Protein AF-0000000075321682 (afdb_homodimer)

Foldseek 3Di:
DVVVVVVVVVVVVLVVQQPDQKWKFKAFPQQQTDDGHNNNCVFLVQDPVRRHRDHPCVSAVPQDPVVVNVQVVVQQVVQDKDKDACVVPQFRGWTADPPPDDPDDGTFGWIKMKHFDADPVRHGGMIMIIIDRCRVVVVVVVVVVVVVVVVVVVVVPDD/DVVVVVVVVVVVVLVVQQPDQKWKFKAFPQQQTDDGHNNNCVFLVQDPVRRHRDHPCVSAVPQDPVVVNVQVVCQQVVQDKDKDACVVPQFRGWTADPPPDDPDDGTFGWIKMKHFDADPVRHGGMIMIIIDRCRVVVVVVVVVVVVVVVVVVVVVPDD

pLDDT: mean 88.12, std 14.69, range [38.41, 98.44]

Neares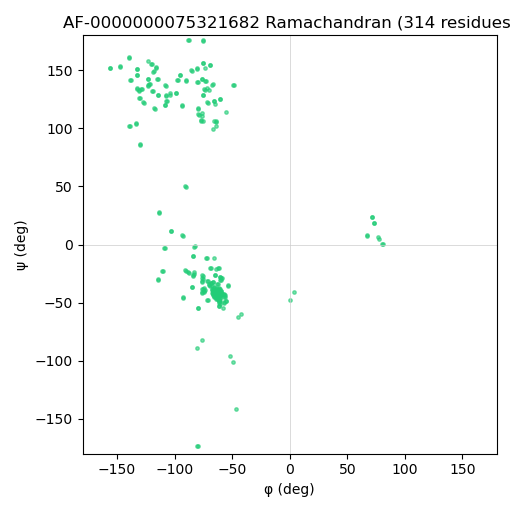t PDB structures (foldseek):
  9bkv-assembly1_B  TM=6.202E-01  e=3.456E-08  Escherichia coli
  2gj3-assembly1_A  TM=7.837E-01  e=1.137E-06  Azotobacter vinelandii
  6hmj-assembly2_D  TM=7.107E-01  e=4.748E-07  Nakamurella multipartita DSM 44233
  3fg8-assembly3_C  TM=7.698E-01  e=2.915E-05  Rhodococcus jostii RHA1
  3mfx-assembly2_C-2  TM=6.645E-01  e=2.932E-04  Shewanella oneidensis

Solvent-accessible surface area (backbone atoms only — not comparable to full-atom values): 17140 Å² total; per-residue (Å²): 110,74,65,55,52,47,50,55,50,35,50,44,49,51,52,50,57,40,70,40,91,39,28,43,35,30,24,40,86,80,42,23,26,75,41,62,23,49,41,38,23,72,49,67,68,49,49,50,82,74,43,52,66,30,40,54,58,72,77,35,69,83,42,58,60,68,63,50,50,51,55,50,47,48,16,61,75,70,66,39,69,44,75,49,43,37,90,82,42,46,43,80,66,91,26,68,43,76,74,75,76,73,88,65,79,64,54,44,27,21,33,36,41,34,36,60,30,56,46,100,85,69,43,73,56,31,38,37,41,36,40,38,78,36,38,66,41,53,50,36,46,52,51,32,52,51,49,49,52,51,45,51,51,56,62,68,62,52,132,112,74,66,56,54,47,49,54,50,35,49,44,49,50,52,49,56,40,69,42,91,40,28,43,35,30,23,38,88,81,40,23,27,73,41,63,23,48,41,39,23,70,50,66,68,49,48,51,80,73,43,53,66,31,41,54,58,73,78,35,69,83,42,57,59,69,62,50,50,50,54,51,49,49,16,61,75,70,65,40,68,44,77,47,44,38,89,82,41,47,42,81,66,90,24,72,46,75,73,75,76,73,86,67,80,62,56,42,28,20,34,37,40,33,35,59,29,55,46,99,83,69,45,73,54,31,37,36,42,36,40,37,79,36,38,67,42,51,51,36,45,51,51,33,51,52,50,49,51,51,44,51,50,56,63,66,63,54,131

InterPro domains:
  IPR035965 PAS domain superfamily [SSF55785] (12-102)

Radius of gyration: 21.9 Å; Cα contacts (8 Å, |Δi|>4): 504; chains: 2; bounding box: 54×75×45 Å

Organism: Pseudomonas syringae (NCBI:txid317)

Structure (mmCIF, N/CA/C/O backbone):
data_AF-0000000075321682-model_v1
#
loop_
_entity.id
_entity.type
_entity.pdbx_description
1 polymer 'Diguanylate cyclase'
#
loop_
_atom_site.group_PDB
_atom_site.id
_atom_site.type_symbol
_atom_site.label_atom_id
_atom_site.label_alt_id
_atom_site.label_comp_id
_atom_site.label_asym_id
_atom_site.label_entity_id
_atom_site.label_seq_id
_atom_site.pdbx_PDB_ins_code
_atom_site.Cartn_x
_atom_site.Cartn_y
_atom_site.Cartn_z
_atom_site.occupancy
_atom_site.B_iso_or_equiv
_atom_site.auth_seq_id
_atom_site.auth_comp_id
_atom_site.auth_asym_id
_atom_site.auth_atom_id
_atom_site.pdbx_PDB_model_num
ATOM 1 N N . MET A 1 1 ? 10.094 -26.125 -15.625 1 39.22 1 MET A N 1
ATOM 2 C CA . MET A 1 1 ? 10.875 -24.953 -15.25 1 39.22 1 MET A CA 1
ATOM 3 C C . MET A 1 1 ? 9.969 -23.734 -15.109 1 39.22 1 MET A C 1
ATOM 5 O O . MET A 1 1 ? 10.148 -22.922 -14.188 1 39.22 1 MET A O 1
ATOM 9 N N . SER A 1 2 ? 8.898 -23.609 -16.078 1 46.72 2 SER A N 1
ATOM 10 C CA . SER A 1 2 ? 7.941 -22.516 -16.156 1 46.72 2 SER A CA 1
ATOM 11 C C . SER A 1 2 ? 6.996 -22.531 -14.953 1 46.72 2 SER A C 1
ATOM 13 O O . SER A 1 2 ? 6.676 -21.469 -14.398 1 46.72 2 SER A O 1
ATOM 15 N N . ASN A 1 3 ? 6.73 -23.828 -14.5 1 51.53 3 ASN A N 1
ATOM 16 C CA . ASN A 1 3 ? 5.773 -24.016 -13.422 1 51.53 3 ASN A CA 1
ATOM 17 C C . ASN A 1 3 ? 6.371 -23.641 -12.07 1 51.53 3 ASN A C 1
ATOM 19 O O . ASN A 1 3 ? 5.676 -23.094 -11.211 1 51.53 3 ASN A O 1
ATOM 23 N N . GLN A 1 4 ? 7.742 -24.031 -11.953 1 52.72 4 GLN A N 1
ATOM 24 C CA . GLN A 1 4 ? 8.43 -23.734 -10.703 1 52.72 4 GLN A CA 1
ATOM 25 C C . GLN A 1 4 ? 8.586 -22.234 -10.5 1 52.72 4 GLN A C 1
ATOM 27 O O . GLN A 1 4 ? 8.422 -21.734 -9.383 1 52.72 4 GLN A O 1
ATOM 32 N N . ILE A 1 5 ? 8.945 -21.578 -11.617 1 55.94 5 ILE A N 1
ATOM 33 C CA . ILE A 1 5 ? 9.109 -20.125 -11.578 1 55.94 5 ILE A CA 1
ATOM 34 C C . ILE A 1 5 ? 7.797 -19.469 -11.172 1 55.94 5 ILE A C 1
ATOM 36 O O . ILE A 1 5 ? 7.785 -18.547 -10.336 1 55.94 5 ILE A O 1
ATOM 40 N N . ASP A 1 6 ? 6.828 -20.203 -11.539 1 71.56 6 ASP A N 1
ATOM 41 C CA . ASP A 1 6 ? 5.5 -19.656 -11.258 1 71.56 6 ASP A CA 1
ATOM 42 C C . ASP A 1 6 ? 5.152 -19.797 -9.781 1 71.56 6 ASP A C 1
ATOM 44 O O . ASP A 1 6 ? 4.637 -18.859 -9.172 1 71.56 6 ASP A O 1
ATOM 48 N N . ILE A 1 7 ? 5.727 -20.906 -9.25 1 75.44 7 ILE A N 1
ATOM 49 C CA . ILE A 1 7 ? 5.383 -21.172 -7.855 1 75.44 7 ILE A CA 1
ATOM 50 C C . ILE A 1 7 ? 6.172 -20.219 -6.953 1 75.44 7 ILE A C 1
ATOM 52 O O . ILE A 1 7 ? 5.637 -19.703 -5.965 1 75.44 7 ILE A O 1
ATOM 56 N N . LYS A 1 8 ? 7.477 -20.047 -7.336 1 76.44 8 LYS A N 1
ATOM 57 C CA . LYS A 1 8 ? 8.32 -19.141 -6.566 1 76.44 8 LYS A CA 1
ATOM 58 C C . LYS A 1 8 ? 7.777 -17.703 -6.609 1 76.44 8 LYS A C 1
ATOM 60 O O . LYS A 1 8 ? 7.73 -17.031 -5.582 1 76.44 8 LYS A O 1
ATOM 65 N N . GLU A 1 9 ? 7.391 -17.328 -7.719 1 79.69 9 GLU A N 1
ATOM 66 C CA . GLU A 1 9 ? 6.836 -15.984 -7.887 1 79.69 9 GLU A CA 1
ATOM 67 C C . GLU A 1 9 ? 5.555 -15.812 -7.078 1 79.69 9 GLU A C 1
ATOM 69 O O . GLU A 1 9 ? 5.344 -14.766 -6.457 1 79.69 9 GLU A O 1
ATOM 74 N N . LEU A 1 10 ? 4.785 -16.875 -7.148 1 83.75 10 LEU A N 1
ATOM 75 C CA . LEU A 1 10 ? 3.547 -16.828 -6.375 1 83.75 10 LEU A CA 1
ATOM 76 C C . LEU A 1 10 ? 3.84 -16.672 -4.887 1 83.75 10 LEU A C 1
ATOM 78 O O . LEU A 1 10 ? 3.176 -15.891 -4.199 1 83.75 10 LEU A O 1
ATOM 82 N N . HIS A 1 11 ? 4.832 -17.391 -4.449 1 83.38 11 HIS A N 1
ATOM 83 C CA . HIS A 1 11 ? 5.199 -17.344 -3.039 1 83.38 11 HIS A CA 1
ATOM 84 C C . HIS A 1 11 ? 5.648 -15.945 -2.623 1 83.38 11 HIS A C 1
ATOM 86 O O . HIS A 1 11 ? 5.227 -15.445 -1.58 1 83.38 11 HIS A O 1
ATOM 92 N N . TRP A 1 12 ? 6.465 -15.266 -3.391 1 85.25 12 TRP A N 1
ATOM 93 C CA . TRP A 1 12 ? 6.945 -13.93 -3.062 1 85.25 12 TRP A CA 1
ATOM 94 C C . TRP A 1 12 ? 5.801 -12.922 -3.07 1 85.25 12 TRP A C 1
ATOM 96 O O . TRP A 1 12 ? 5.754 -12.016 -2.232 1 85.25 12 TRP A O 1
ATOM 106 N N . LEU A 1 13 ? 4.957 -13.125 -4.078 1 87 13 LEU A N 1
ATOM 107 C CA . LEU A 1 13 ? 3.854 -12.172 -4.188 1 87 13 LEU A CA 1
ATOM 108 C C . LEU A 1 13 ? 2.91 -12.297 -2.998 1 87 13 LEU A C 1
ATOM 110 O O . LEU A 1 13 ? 2.377 -11.289 -2.521 1 87 13 LEU A O 1
ATOM 114 N N . LEU A 1 14 ? 2.746 -13.5 -2.57 1 87.94 14 LEU A N 1
ATOM 115 C CA . LEU A 1 14 ? 1.932 -13.711 -1.378 1 87.94 14 LEU A CA 1
ATOM 116 C C . LEU A 1 14 ? 2.564 -13.039 -0.164 1 87.94 14 LEU A C 1
ATOM 118 O O . LEU A 1 14 ? 1.874 -12.383 0.618 1 87.94 14 LEU A O 1
ATOM 122 N N . ALA A 1 15 ? 3.828 -13.234 -0.026 1 89.5 15 ALA A N 1
ATOM 123 C CA . ALA A 1 15 ? 4.543 -12.617 1.088 1 89.5 15 ALA A CA 1
ATOM 124 C C . ALA A 1 15 ? 4.441 -11.094 1.036 1 89.5 15 ALA A C 1
ATOM 126 O O . ALA A 1 15 ? 4.25 -10.445 2.064 1 89.5 15 ALA A O 1
ATOM 127 N N . VAL A 1 16 ? 4.547 -10.539 -0.103 1 91.44 16 VAL A N 1
ATOM 128 C CA . VAL A 1 16 ? 4.434 -9.094 -0.289 1 91.44 16 VAL A CA 1
ATOM 129 C C . VAL A 1 16 ? 3.047 -8.625 0.142 1 91.44 16 VAL A C 1
ATOM 131 O O . VAL A 1 16 ? 2.92 -7.676 0.921 1 91.44 16 VAL A O 1
ATOM 134 N N . THR A 1 17 ? 2.025 -9.297 -0.306 1 92.5 17 THR A N 1
ATOM 135 C CA . THR A 1 17 ? 0.64 -8.945 -0.007 1 92.5 17 THR A CA 1
ATOM 136 C C . THR A 1 17 ? 0.385 -8.984 1.497 1 92.5 17 THR A C 1
ATOM 138 O O . THR A 1 17 ? -0.363 -8.156 2.025 1 92.5 17 THR A O 1
ATOM 141 N N . GLN A 1 18 ? 1.089 -9.836 2.164 1 91.88 18 GLN A N 1
ATOM 142 C CA . GLN A 1 18 ? 0.866 -10.031 3.594 1 91.88 18 GLN A CA 1
ATOM 143 C C . GLN A 1 18 ? 1.616 -8.977 4.41 1 91.88 18 GLN A C 1
ATOM 145 O O . GLN A 1 18 ? 1.194 -8.625 5.516 1 91.88 18 GLN A O 1
ATOM 150 N N . ASN A 1 19 ? 2.664 -8.43 3.887 1 92.31 19 ASN A N 1
ATOM 151 C CA . ASN A 1 19 ? 3.566 -7.637 4.719 1 92.31 19 ASN A CA 1
ATOM 152 C C . ASN A 1 19 ? 3.455 -6.148 4.414 1 92.31 19 ASN A C 1
ATOM 154 O O . ASN A 1 19 ? 4.102 -5.324 5.062 1 92.31 19 ASN A O 1
ATOM 158 N N . ILE A 1 20 ? 2.67 -5.785 3.467 1 94.38 20 ILE A N 1
ATOM 159 C CA . ILE A 1 20 ? 2.49 -4.371 3.172 1 94.38 20 ILE A CA 1
ATOM 160 C C . ILE A 1 20 ? 1.492 -3.76 4.156 1 94.38 20 ILE A C 1
ATOM 162 O O . ILE A 1 20 ? 0.621 -4.461 4.676 1 94.38 20 ILE A O 1
ATOM 166 N N . ASP A 1 21 ? 1.641 -2.459 4.422 1 94.38 21 ASP A N 1
ATOM 167 C CA . ASP A 1 21 ? 0.788 -1.771 5.387 1 94.38 21 ASP A CA 1
ATOM 168 C C . ASP A 1 21 ? -0.446 -1.181 4.707 1 94.38 21 ASP A C 1
ATOM 170 O O . ASP A 1 21 ? -0.729 0.011 4.848 1 94.38 21 ASP A O 1
ATOM 174 N N . VAL A 1 22 ? -1.147 -1.937 3.953 1 96.69 22 VAL A N 1
ATOM 175 C CA . VAL A 1 22 ? -2.412 -1.627 3.295 1 96.69 22 VAL A CA 1
ATOM 176 C C . VAL A 1 22 ? -3.348 -2.83 3.381 1 96.69 22 VAL A C 1
ATOM 178 O O . VAL A 1 22 ? -2.898 -3.979 3.332 1 96.69 22 VAL A O 1
ATOM 181 N N . GLY A 1 23 ? -4.562 -2.566 3.572 1 97.44 23 GLY A N 1
ATOM 182 C CA . GLY A 1 23 ? -5.52 -3.66 3.562 1 97.44 23 GLY A CA 1
ATOM 183 C C . GLY A 1 23 ? -5.812 -4.184 2.168 1 97.44 23 GLY A C 1
ATOM 184 O O . GLY A 1 23 ? -6.039 -3.406 1.241 1 97.44 23 GLY A O 1
ATOM 185 N N . ILE A 1 24 ? -5.797 -5.449 2.051 1 97.06 24 ILE A N 1
ATOM 186 C CA . ILE A 1 24 ? -6.105 -6.082 0.772 1 97.06 24 ILE A CA 1
ATOM 187 C C . ILE A 1 24 ? -7.203 -7.125 0.964 1 97.06 24 ILE A C 1
ATOM 189 O O . ILE A 1 24 ? -7.035 -8.078 1.727 1 97.06 24 ILE A O 1
ATOM 193 N N . VAL A 1 25 ? -8.266 -6.922 0.228 1 97.31 25 VAL A N 1
ATOM 194 C CA . VAL A 1 25 ? -9.367 -7.875 0.201 1 97.31 25 VAL A CA 1
ATOM 195 C C . VAL A 1 25 ? -9.742 -8.195 -1.244 1 97.31 25 VAL A C 1
ATOM 197 O O . VAL A 1 25 ? -9.938 -7.293 -2.059 1 97.31 25 VAL A O 1
ATOM 200 N N . VAL A 1 26 ? -9.758 -9.453 -1.569 1 96.25 26 VAL A N 1
ATOM 201 C CA . VAL A 1 26 ? -10.281 -9.867 -2.865 1 96.25 26 VAL A CA 1
ATOM 202 C C . VAL A 1 26 ? -11.633 -10.547 -2.684 1 96.25 26 VAL A C 1
ATOM 204 O O . VAL A 1 26 ? -11.773 -11.461 -1.863 1 96.25 26 VAL A O 1
ATOM 207 N N . LEU A 1 27 ? -12.578 -10.094 -3.424 1 97.19 27 LEU A N 1
ATOM 208 C CA . LEU A 1 27 ? -13.93 -10.633 -3.373 1 97.19 27 LEU A CA 1
ATOM 209 C C . LEU A 1 27 ? -14.297 -11.297 -4.695 1 97.19 27 LEU A C 1
ATOM 211 O O . LEU A 1 27 ? -13.93 -10.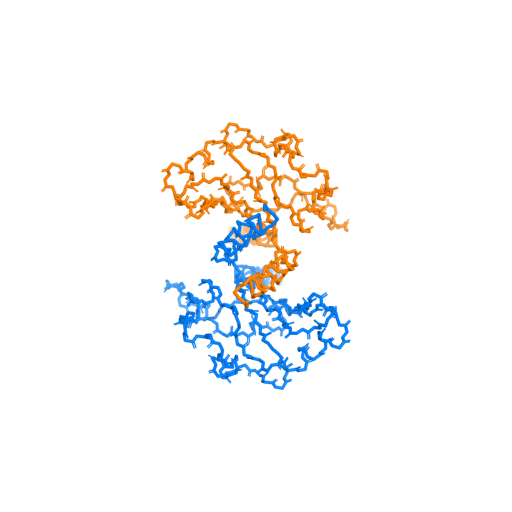812 -5.766 1 97.19 27 LEU A O 1
ATOM 215 N N . ASP A 1 28 ? -15.008 -12.383 -4.566 1 95.56 28 ASP A N 1
ATOM 216 C CA . ASP A 1 28 ? -15.617 -12.898 -5.789 1 95.56 28 ASP A CA 1
ATOM 217 C C . ASP A 1 28 ? -16.891 -12.125 -6.137 1 95.56 28 ASP A C 1
ATOM 219 O O . ASP A 1 28 ? -17.203 -11.109 -5.508 1 95.56 28 ASP A O 1
ATOM 223 N N . ARG A 1 29 ? -17.641 -12.562 -7.156 1 94.81 29 ARG A N 1
ATOM 224 C CA . ARG A 1 29 ? -18.812 -11.844 -7.672 1 94.81 29 ARG A CA 1
ATOM 225 C C . ARG A 1 29 ? -19.984 -11.93 -6.703 1 94.81 29 ARG A C 1
ATOM 227 O O . ARG A 1 29 ? -20.969 -11.211 -6.852 1 94.81 29 ARG A O 1
ATOM 234 N N . GLU A 1 30 ? -19.891 -12.75 -5.742 1 97.25 30 GLU A N 1
ATOM 235 C CA . GLU A 1 30 ? -20.922 -12.883 -4.715 1 97.25 30 GLU A CA 1
ATOM 236 C C . GLU A 1 30 ? -20.5 -12.203 -3.416 1 97.25 30 GLU A C 1
ATOM 238 O O . GLU A 1 30 ? -21.094 -12.438 -2.363 1 97.25 30 GLU A O 1
ATOM 243 N N . TYR A 1 31 ? -19.484 -11.445 -3.434 1 98.12 31 TYR A N 1
ATOM 244 C CA . TYR A 1 31 ? -18.984 -10.633 -2.326 1 98.12 31 TYR A CA 1
ATOM 245 C C . TYR A 1 31 ? -18.359 -11.516 -1.244 1 98.12 31 TYR A C 1
ATOM 247 O O . TYR A 1 31 ? -18.359 -11.141 -0.068 1 98.12 31 TYR A O 1
ATOM 255 N N . ARG A 1 32 ? -17.938 -12.719 -1.678 1 98.12 32 ARG A N 1
ATOM 256 C CA . ARG A 1 32 ? -17.266 -13.594 -0.723 1 98.12 32 ARG A CA 1
ATOM 257 C C . ARG A 1 32 ? -15.758 -13.344 -0.732 1 98.12 32 ARG A C 1
ATOM 259 O O . ARG A 1 32 ? -15.156 -13.195 -1.796 1 98.12 32 ARG A O 1
ATOM 266 N N . VAL A 1 33 ? -15.164 -13.383 0.42 1 97.62 33 VAL A N 1
ATOM 267 C CA . VAL A 1 33 ? -13.75 -13.062 0.603 1 97.62 33 VAL A CA 1
ATOM 268 C C . VAL A 1 33 ? -12.891 -14.211 0.094 1 97.62 33 VAL A C 1
ATOM 270 O O . VAL A 1 33 ? -13.07 -15.359 0.5 1 97.62 33 VAL A O 1
ATOM 273 N N . GLN A 1 34 ? -11.93 -13.836 -0.755 1 94.38 34 GLN A N 1
ATOM 274 C CA . GLN A 1 34 ? -10.984 -14.82 -1.278 1 94.38 34 GLN A CA 1
ATOM 275 C C . GLN A 1 34 ? -9.57 -14.539 -0.789 1 94.38 34 GLN A C 1
ATOM 277 O O . GLN A 1 34 ? -8.75 -15.453 -0.693 1 94.38 34 GLN A O 1
ATOM 282 N N . VAL A 1 35 ? -9.273 -13.352 -0.562 1 93.56 35 VAL A N 1
ATOM 283 C CA . VAL A 1 35 ? -7.996 -12.93 0.005 1 93.56 35 VAL A CA 1
ATOM 284 C C . VAL A 1 35 ? -8.242 -11.969 1.168 1 93.56 35 VAL A C 1
ATOM 286 O O . VAL A 1 35 ? -9.094 -11.086 1.084 1 93.56 35 VAL A O 1
ATOM 289 N N . TRP A 1 36 ? -7.59 -12.203 2.234 1 96.44 36 TRP A N 1
ATOM 290 C CA . TRP A 1 36 ? -7.621 -11.453 3.484 1 96.44 36 TRP A CA 1
ATOM 291 C C . TRP A 1 36 ? -6.223 -11.328 4.082 1 96.44 36 TRP A C 1
ATOM 293 O O . TRP A 1 36 ? -5.695 -12.281 4.652 1 96.44 36 TRP A O 1
ATOM 303 N N . ASN A 1 37 ? -5.617 -10.133 3.889 1 96.12 37 ASN A N 1
ATOM 304 C CA . ASN A 1 37 ? -4.211 -10.086 4.27 1 96.12 37 ASN A CA 1
ATOM 305 C C . ASN A 1 37 ? -4.043 -9.719 5.742 1 96.12 37 ASN A C 1
ATOM 307 O O . ASN A 1 37 ? -5.023 -9.461 6.438 1 96.12 37 ASN A O 1
ATOM 311 N N . THR A 1 38 ? -2.852 -9.703 6.273 1 95.75 38 THR A N 1
ATOM 312 C CA . THR A 1 38 ? -2.514 -9.531 7.684 1 95.75 38 THR A CA 1
ATOM 313 C C . THR A 1 38 ? -3.008 -8.18 8.195 1 95.75 38 THR A C 1
ATOM 315 O O . THR A 1 38 ? -3.49 -8.078 9.328 1 95.75 38 THR A O 1
ATOM 318 N N . PHE A 1 39 ? -2.895 -7.184 7.371 1 96 39 PHE A N 1
ATOM 319 C CA . PHE A 1 39 ? -3.418 -5.875 7.75 1 96 39 PHE A CA 1
ATOM 320 C C . PHE A 1 39 ? -4.891 -5.973 8.133 1 96 39 PHE A C 1
ATOM 322 O O . PHE A 1 39 ? -5.297 -5.461 9.18 1 96 39 PHE A O 1
ATOM 329 N N . MET A 1 40 ? -5.625 -6.621 7.285 1 97.31 40 MET A N 1
ATOM 330 C CA . MET A 1 40 ? -7.051 -6.785 7.543 1 97.31 40 MET A CA 1
ATOM 331 C C . MET A 1 40 ? -7.285 -7.555 8.836 1 97.31 40 MET A C 1
ATOM 333 O O . MET A 1 40 ? -8.156 -7.199 9.633 1 97.31 40 MET A O 1
ATOM 337 N N . GLU A 1 41 ? -6.562 -8.57 9.023 1 96.94 41 GLU A N 1
ATOM 338 C CA . GLU A 1 41 ? -6.656 -9.352 10.258 1 96.94 41 GLU A CA 1
ATOM 339 C C . GLU A 1 41 ? -6.391 -8.477 11.484 1 96.94 41 GLU A C 1
ATOM 341 O O . GLU A 1 41 ? -7.207 -8.438 12.406 1 96.94 41 GLU A O 1
ATOM 346 N N . ASN A 1 42 ? -5.359 -7.762 11.477 1 94.88 42 ASN A N 1
ATOM 347 C CA . ASN A 1 42 ? -4.914 -6.961 12.617 1 94.88 42 ASN A CA 1
ATOM 348 C C . ASN A 1 42 ? -5.895 -5.836 12.93 1 94.88 42 ASN A C 1
ATOM 350 O O . ASN A 1 42 ? -6.16 -5.543 14.094 1 94.88 42 ASN A O 1
ATOM 354 N N . ARG A 1 43 ? -6.406 -5.246 11.875 1 94.94 43 ARG A N 1
ATOM 355 C CA . ARG A 1 43 ? -7.238 -4.066 12.086 1 94.94 43 ARG A CA 1
ATOM 356 C C . ARG A 1 43 ? -8.68 -4.457 12.391 1 94.94 43 ARG A C 1
ATOM 358 O O . ARG A 1 43 ? -9.367 -3.781 13.156 1 94.94 43 ARG A O 1
ATOM 365 N N . SER A 1 44 ? -9.148 -5.473 11.781 1 95.25 44 SER A N 1
ATOM 366 C CA . SER A 1 44 ? -10.547 -5.875 11.961 1 95.25 44 SER A CA 1
ATOM 367 C C . SER A 1 44 ? -10.688 -6.832 13.141 1 95.25 44 SER A C 1
ATOM 369 O O . SER A 1 44 ? -11.789 -7.004 13.68 1 95.25 44 SER A O 1
ATOM 371 N N . GLY A 1 45 ? -9.609 -7.523 13.484 1 94.81 45 GLY A N 1
ATOM 372 C CA . GLY A 1 45 ? -9.664 -8.578 14.492 1 94.81 45 GLY A CA 1
ATOM 373 C C . GLY A 1 45 ? -10.195 -9.891 13.945 1 94.81 45 GLY A C 1
ATOM 374 O O . GLY A 1 45 ? -10.352 -10.859 14.695 1 94.81 45 GLY A O 1
ATOM 375 N N . VAL A 1 46 ? -10.531 -9.977 12.672 1 96.62 46 VAL A N 1
ATOM 376 C CA . VAL A 1 46 ? -11.031 -11.188 12.039 1 96.62 46 VAL A CA 1
ATOM 377 C C . VAL A 1 46 ? -9.875 -11.961 11.414 1 96.62 46 VAL A C 1
ATOM 379 O O . VAL A 1 46 ? -9.18 -11.445 10.531 1 96.62 46 VAL A O 1
ATOM 382 N N . VAL A 1 47 ? -9.656 -13.156 11.836 1 96.5 47 VAL A N 1
ATOM 383 C CA . VAL A 1 47 ? -8.555 -13.961 11.312 1 96.5 47 VAL A CA 1
ATOM 384 C C . VAL A 1 47 ? -8.906 -14.484 9.93 1 96.5 47 VAL A C 1
ATOM 386 O O . VAL A 1 47 ? -10.086 -14.664 9.602 1 96.5 47 VAL A O 1
ATOM 389 N N . PRO A 1 48 ? -7.914 -14.805 9.141 1 95.56 48 PRO A N 1
ATOM 390 C CA . PRO A 1 48 ? -8.133 -15.195 7.742 1 95.56 48 PRO A CA 1
ATOM 391 C C . PRO A 1 48 ? -9.078 -16.391 7.605 1 95.56 48 PRO A C 1
ATOM 393 O O . PRO A 1 48 ? -9.938 -16.406 6.723 1 95.56 48 PRO A O 1
ATOM 396 N N . TYR A 1 49 ? -8.953 -17.375 8.375 1 95.75 49 TYR A N 1
ATOM 397 C CA . TYR A 1 49 ? -9.781 -18.562 8.266 1 95.75 49 TYR A CA 1
ATOM 398 C C . TYR A 1 49 ? -11.25 -18.234 8.5 1 95.75 49 TYR A C 1
ATOM 400 O O . TYR A 1 49 ? -12.133 -18.828 7.875 1 95.75 49 TYR A O 1
ATOM 408 N N . GLU A 1 50 ? -11.539 -17.297 9.359 1 97.19 50 GLU A N 1
ATOM 409 C CA . GLU A 1 50 ? -12.906 -16.844 9.641 1 97.19 50 GLU A CA 1
ATOM 410 C C . GLU A 1 50 ? -13.438 -15.961 8.516 1 97.19 50 GLU A C 1
ATOM 412 O O . GLU A 1 50 ? -14.641 -15.93 8.258 1 97.19 50 GLU A O 1
ATOM 417 N N . ALA A 1 51 ? -12.547 -15.258 7.844 1 97.94 51 ALA A N 1
ATOM 418 C CA . ALA A 1 51 ? -12.938 -14.336 6.785 1 97.94 51 ALA A CA 1
ATOM 419 C C . ALA A 1 51 ? -13.125 -15.07 5.457 1 97.94 51 ALA A C 1
ATOM 421 O O . ALA A 1 51 ? -13.93 -14.656 4.621 1 97.94 51 ALA A O 1
ATOM 422 N N . SER A 1 52 ? -12.445 -16.172 5.289 1 97.19 52 SER A N 1
ATOM 423 C CA . SER A 1 52 ? -12.398 -16.875 4.016 1 97.19 52 SER A CA 1
ATOM 424 C C . SER A 1 52 ? -13.789 -17.328 3.586 1 97.19 52 SER A C 1
ATOM 426 O O . SER A 1 52 ? -14.508 -17.969 4.363 1 97.19 52 SER A O 1
ATOM 428 N N . ASN A 1 53 ? -14.18 -16.953 2.42 1 97.62 53 ASN A N 1
ATOM 429 C CA . ASN A 1 53 ? -15.422 -17.344 1.755 1 97.62 53 ASN A CA 1
ATOM 430 C C . ASN A 1 53 ? -16.641 -16.766 2.471 1 97.62 53 ASN A C 1
ATOM 432 O O . ASN A 1 53 ? -17.781 -17.156 2.172 1 97.62 53 ASN A O 1
ATOM 436 N N . GLN A 1 54 ? -16.453 -15.922 3.426 1 98.31 54 GLN A N 1
ATOM 437 C CA . GLN A 1 54 ? -17.562 -15.211 4.059 1 98.31 54 GLN A CA 1
ATOM 438 C C . GLN A 1 54 ? -17.922 -13.953 3.271 1 98.31 54 GLN A C 1
ATOM 440 O O . GLN A 1 54 ? -17.062 -13.359 2.613 1 98.31 54 GLN A O 1
ATOM 445 N N . SER A 1 55 ? -19.203 -13.633 3.363 1 98.44 55 SER A N 1
ATOM 446 C CA . SER A 1 55 ? -19.641 -12.383 2.748 1 98.44 55 SER A CA 1
ATOM 447 C C . SER A 1 55 ? -19.047 -11.18 3.465 1 98.44 55 SER A C 1
ATOM 449 O O . SER A 1 55 ? -19.016 -11.125 4.695 1 98.44 55 SER A O 1
ATOM 451 N N . ILE A 1 56 ? -18.609 -10.211 2.713 1 98.44 56 ILE A N 1
ATOM 452 C CA . ILE A 1 56 ? -18.078 -8.992 3.301 1 98.44 56 ILE A CA 1
ATOM 453 C C . ILE A 1 56 ? -19.141 -8.305 4.148 1 98.44 56 ILE A C 1
ATOM 455 O O . ILE A 1 56 ? -18.828 -7.656 5.148 1 98.44 56 ILE A O 1
ATOM 459 N N . PHE A 1 57 ? -20.438 -8.531 3.781 1 98.19 57 PHE A N 1
ATOM 460 C CA . PHE A 1 57 ? -21.531 -7.902 4.492 1 98.19 57 PHE A CA 1
ATOM 461 C C . PHE A 1 57 ? -21.766 -8.578 5.836 1 98.19 57 PHE A C 1
ATOM 463 O O . PHE A 1 57 ? -22.297 -7.961 6.766 1 98.19 57 PHE A O 1
ATOM 470 N N . THR A 1 58 ? -21.422 -9.797 5.926 1 98 58 THR A N 1
ATOM 471 C CA . THR A 1 58 ? -21.484 -10.5 7.203 1 98 58 THR A CA 1
ATOM 472 C C . THR A 1 58 ? -20.344 -10.062 8.117 1 98 58 THR A C 1
ATOM 474 O O . THR A 1 58 ? -20.547 -9.859 9.32 1 98 58 THR A O 1
ATOM 477 N N . LEU A 1 59 ? -19.203 -9.883 7.582 1 97.88 59 LEU A N 1
ATOM 478 C CA . LEU A 1 59 ? -18.016 -9.492 8.344 1 97.88 59 LEU A CA 1
ATOM 479 C C . LEU A 1 59 ? -18.141 -8.047 8.82 1 97.88 59 LEU A C 1
ATOM 481 O O . LEU A 1 59 ? -17.641 -7.699 9.891 1 97.88 59 LEU A O 1
ATOM 485 N N . PHE A 1 60 ? -18.766 -7.254 7.992 1 97.69 60 PHE A N 1
ATOM 486 C CA . PHE A 1 60 ? -18.969 -5.844 8.305 1 97.69 60 PHE A CA 1
ATOM 487 C C . PHE A 1 60 ? -20.438 -5.453 8.109 1 97.69 60 PHE A C 1
ATOM 489 O O . PHE A 1 60 ? -20.781 -4.824 7.109 1 97.69 60 PHE A O 1
ATOM 496 N N . PRO A 1 61 ? -21.203 -5.652 9.078 1 96.94 61 PRO A N 1
ATOM 497 C CA . PRO A 1 61 ? -22.641 -5.414 8.953 1 96.94 61 PRO A CA 1
ATOM 498 C C . PRO A 1 61 ? -22.984 -3.934 8.797 1 96.94 61 PRO A C 1
ATOM 500 O O . PRO A 1 61 ? -24.062 -3.59 8.312 1 96.94 61 PRO A O 1
ATOM 503 N N . ASP A 1 62 ? -22.141 -3.066 9.164 1 95.56 62 ASP A N 1
ATOM 504 C CA . ASP A 1 62 ? -22.391 -1.63 9.078 1 95.56 62 ASP A CA 1
ATOM 505 C C . ASP A 1 62 ? -22.062 -1.104 7.68 1 95.56 62 ASP A C 1
ATOM 507 O O . ASP A 1 62 ? -22.328 0.057 7.367 1 95.56 62 ASP A O 1
ATOM 511 N N . LEU A 1 63 ? -21.438 -1.886 6.836 1 97 63 LEU A N 1
ATOM 512 C CA . LEU A 1 63 ? -21.156 -1.494 5.457 1 97 63 LEU A CA 1
ATOM 513 C C . LEU A 1 63 ? -22.453 -1.344 4.668 1 97 63 LEU A C 1
ATOM 515 O O . LEU A 1 63 ? -23.281 -2.26 4.637 1 97 63 LEU A O 1
ATOM 519 N N . ASN A 1 64 ? -22.625 -0.186 4.117 1 96.44 64 ASN A N 1
ATOM 520 C CA . ASN A 1 64 ? -23.812 0.061 3.316 1 96.44 64 ASN A CA 1
ATOM 521 C C . ASN A 1 64 ? -23.859 -0.827 2.076 1 96.44 64 ASN A C 1
ATOM 523 O O . ASN A 1 64 ? -23.141 -0.572 1.104 1 96.44 64 ASN A O 1
ATOM 527 N N . ARG A 1 65 ? -24.703 -1.832 2.072 1 97.12 65 ARG A N 1
ATOM 528 C CA . ARG A 1 65 ? -24.734 -2.846 1.022 1 97.12 65 ARG A CA 1
ATOM 529 C C . ARG A 1 65 ? -25.109 -2.229 -0.321 1 97.12 65 ARG A C 1
ATOM 531 O O . ARG A 1 65 ? -24.484 -2.525 -1.342 1 97.12 65 ARG A O 1
ATOM 538 N N . LYS A 1 66 ? -26.125 -1.428 -0.299 1 97.69 66 LYS A N 1
ATOM 539 C CA . LYS A 1 66 ? -26.609 -0.823 -1.541 1 97.69 66 LYS A CA 1
ATOM 540 C C . LYS A 1 66 ? -25.516 0.04 -2.182 1 97.69 66 LYS A C 1
ATOM 542 O O . LYS A 1 66 ? -25.234 -0.095 -3.373 1 97.69 66 LYS A O 1
ATOM 547 N N . TRP A 1 67 ? -24.984 0.875 -1.428 1 97.38 67 TRP A N 1
ATOM 548 C CA . TRP A 1 67 ? -23.938 1.765 -1.911 1 97.38 67 TRP A CA 1
ATOM 549 C C . TRP A 1 67 ? -22.734 0.967 -2.418 1 97.38 67 TRP A C 1
ATOM 551 O O . TRP A 1 67 ? -22.234 1.222 -3.516 1 97.38 67 TRP A O 1
ATOM 561 N N . PHE A 1 68 ? -22.297 0.025 -1.613 1 97.94 68 PHE A N 1
ATOM 562 C CA . PHE A 1 68 ? -21.125 -0.769 -1.945 1 97.94 68 PHE A CA 1
ATOM 563 C C . PHE A 1 68 ? -21.359 -1.576 -3.217 1 97.94 68 PHE A C 1
ATOM 565 O O . PHE A 1 68 ? -20.484 -1.627 -4.094 1 97.94 68 PHE A O 1
ATOM 572 N N . SER A 1 69 ? -22.469 -2.217 -3.324 1 97.81 69 SER A N 1
ATOM 573 C CA . SER A 1 69 ? -22.812 -3.02 -4.496 1 97.81 69 SER A CA 1
ATOM 574 C C . SER A 1 69 ? -22.828 -2.168 -5.762 1 97.81 69 SER A C 1
ATOM 576 O O . SER A 1 69 ? -22.375 -2.613 -6.82 1 97.81 69 SER A O 1
ATOM 578 N N . LYS A 1 70 ? -23.344 -0.982 -5.633 1 97.44 70 LYS A N 1
ATOM 579 C CA . LYS A 1 70 ? -23.359 -0.081 -6.781 1 97.44 70 LYS A CA 1
ATOM 580 C C . LYS A 1 70 ? -21.938 0.269 -7.227 1 97.44 70 LYS A C 1
ATOM 582 O O . LYS A 1 70 ? -21.656 0.316 -8.422 1 97.44 70 LYS A O 1
ATOM 587 N N . LYS A 1 71 ? -21.078 0.582 -6.277 1 96.88 71 LYS A N 1
ATOM 588 C CA . LYS A 1 71 ? -19.688 0.88 -6.598 1 96.88 71 LYS A CA 1
ATOM 589 C C . LYS A 1 71 ? -19.016 -0.303 -7.289 1 96.88 71 LYS A C 1
ATOM 591 O O . LYS A 1 71 ? -18.312 -0.13 -8.281 1 96.88 71 LYS A O 1
ATOM 596 N N . VAL A 1 72 ? -19.266 -1.478 -6.77 1 97.12 72 VAL A N 1
ATOM 597 C CA . VAL A 1 72 ? -18.672 -2.693 -7.324 1 97.12 72 VAL A CA 1
ATOM 598 C C . VAL A 1 72 ? -19.219 -2.926 -8.734 1 97.12 72 VAL A C 1
ATOM 600 O O . VAL A 1 72 ? -18.453 -3.254 -9.648 1 97.12 72 VAL A O 1
ATOM 603 N N . ASP A 1 73 ? -20.469 -2.779 -8.883 1 96.88 73 ASP A N 1
ATOM 604 C CA . ASP A 1 73 ? -21.078 -2.947 -10.195 1 96.88 73 ASP A CA 1
ATOM 605 C C . ASP A 1 73 ? -20.453 -2.014 -11.219 1 96.88 73 ASP A C 1
ATOM 607 O O . ASP A 1 73 ? -20.203 -2.412 -12.359 1 96.88 73 ASP A O 1
ATOM 611 N N . ASN A 1 74 ? -20.281 -0.797 -10.812 1 96.81 74 ASN A N 1
ATOM 612 C CA . ASN A 1 74 ? -19.656 0.177 -11.703 1 96.81 74 ASN A CA 1
ATOM 613 C C . ASN A 1 74 ? -18.25 -0.255 -12.117 1 96.81 74 ASN A C 1
ATOM 615 O O . ASN A 1 74 ? -17.875 -0.125 -13.281 1 96.81 74 ASN A O 1
ATOM 619 N N . VAL A 1 75 ? -17.484 -0.781 -11.164 1 96.94 75 VAL A N 1
ATOM 620 C CA . VAL A 1 75 ? -16.141 -1.257 -11.43 1 96.94 75 VAL A CA 1
ATOM 621 C C . VAL A 1 75 ? -16.172 -2.402 -12.438 1 96.94 75 VAL A C 1
ATOM 623 O O . VAL A 1 75 ? -15.367 -2.443 -13.367 1 96.94 75 VAL A O 1
ATOM 626 N N . ILE A 1 76 ? -17.109 -3.275 -12.297 1 95.06 76 ILE A N 1
ATOM 627 C CA . ILE A 1 76 ? -17.234 -4.445 -13.156 1 95.06 76 ILE A CA 1
ATOM 628 C C . ILE A 1 76 ? -17.703 -4.016 -14.547 1 95.06 76 ILE A C 1
ATOM 630 O O . ILE A 1 76 ? -17.141 -4.43 -15.562 1 95.06 76 ILE A O 1
ATOM 634 N N . ALA A 1 77 ? -18.719 -3.205 -14.617 1 95.31 77 ALA A N 1
ATOM 635 C CA . ALA A 1 77 ? -19.344 -2.793 -15.875 1 95.31 77 ALA A CA 1
ATOM 636 C C . ALA A 1 77 ? -18.375 -1.976 -16.719 1 95.31 77 ALA A C 1
ATOM 638 O O . ALA A 1 77 ? -18.297 -2.168 -17.938 1 95.31 77 ALA A O 1
ATOM 639 N N . LEU A 1 78 ? -17.656 -1.053 -16.125 1 93.88 78 LEU A N 1
ATOM 640 C CA . LEU A 1 78 ? -16.797 -0.121 -16.844 1 93.88 78 LEU A CA 1
ATOM 641 C C . LEU A 1 78 ? -15.383 -0.682 -16.969 1 93.88 78 LEU A C 1
ATOM 643 O O . LEU A 1 78 ? -14.617 -0.234 -17.828 1 93.88 78 LEU A O 1
ATOM 647 N N . GLY A 1 79 ? -15.055 -1.589 -16.109 1 92.38 79 GLY A N 1
ATOM 648 C CA . GLY A 1 79 ? -13.727 -2.176 -16.125 1 92.38 79 GLY A CA 1
ATOM 649 C C . GLY A 1 79 ? -12.656 -1.23 -15.617 1 92.38 79 GLY A C 1
ATOM 650 O O . GLY A 1 79 ? -11.469 -1.394 -15.93 1 92.38 79 GLY A O 1
ATOM 651 N N . THR A 1 80 ? -13.078 -0.199 -14.891 1 92.19 80 THR A N 1
ATOM 652 C CA . THR A 1 80 ? -12.148 0.8 -14.375 1 92.19 80 THR A CA 1
ATOM 653 C C .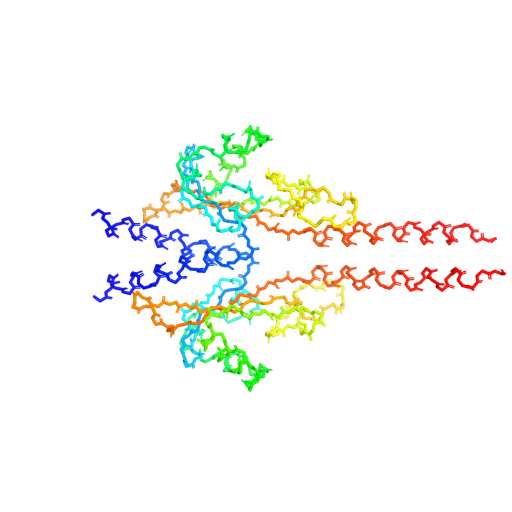 THR A 1 80 ? -12.211 0.862 -12.852 1 92.19 80 THR A C 1
ATOM 655 O O . THR A 1 80 ? -13.227 0.51 -12.25 1 92.19 80 THR A O 1
ATOM 658 N N . PRO A 1 81 ? -11.148 1.297 -12.266 1 95.88 81 PRO A N 1
ATOM 659 C CA . PRO A 1 81 ? -11.125 1.367 -10.805 1 95.88 81 PRO A CA 1
ATOM 660 C C . PRO A 1 81 ? -12.047 2.447 -10.25 1 95.88 81 PRO A C 1
ATOM 662 O O . PRO A 1 81 ? -12.391 3.398 -10.961 1 95.88 81 PRO A O 1
ATOM 665 N N . ALA A 1 82 ? -12.477 2.244 -9.047 1 96.06 82 ALA A N 1
ATOM 666 C CA . ALA A 1 82 ? -13.195 3.23 -8.25 1 96.06 82 ALA A CA 1
ATOM 667 C C . ALA A 1 82 ? -12.414 3.586 -6.984 1 96.06 82 ALA A C 1
ATOM 669 O O . ALA A 1 82 ? -11.719 2.738 -6.422 1 96.06 82 ALA A O 1
ATOM 670 N N . PHE A 1 83 ? -12.609 4.836 -6.57 1 95.31 83 PHE A N 1
ATOM 671 C CA . PHE A 1 83 ? -11.859 5.32 -5.422 1 95.31 83 PHE A CA 1
ATOM 672 C C . PHE A 1 83 ? -12.773 6.027 -4.43 1 95.31 83 PHE A C 1
ATOM 674 O O . PHE A 1 83 ? -13.805 6.582 -4.816 1 95.31 83 PHE A O 1
ATOM 681 N N . THR A 1 84 ? -12.484 5.902 -3.158 1 96.19 84 THR A N 1
ATOM 682 C CA . THR A 1 84 ? -13.062 6.75 -2.127 1 96.19 84 THR A CA 1
ATOM 683 C C . THR A 1 84 ? -11.977 7.457 -1.324 1 96.19 84 THR A C 1
ATOM 685 O O . THR A 1 84 ? -10.922 6.879 -1.059 1 96.19 84 THR A O 1
ATOM 688 N N . ILE A 1 85 ? -12.234 8.703 -0.955 1 96.19 85 ILE A N 1
ATOM 689 C CA . ILE A 1 85 ? -11.289 9.484 -0.153 1 96.19 85 ILE A CA 1
ATOM 690 C C . ILE A 1 85 ? -11.922 9.812 1.198 1 96.19 85 ILE A C 1
A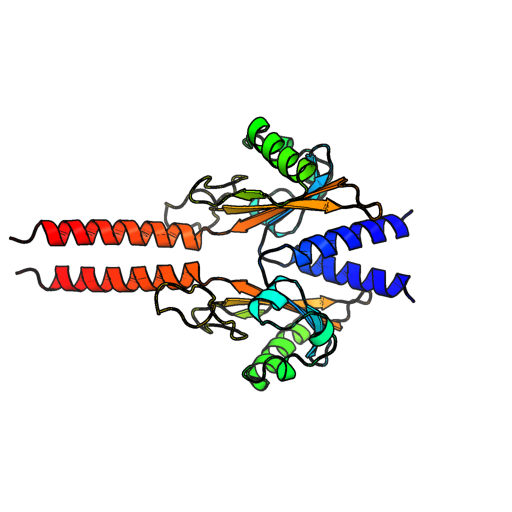TOM 692 O O . ILE A 1 85 ? -13.141 9.977 1.301 1 96.19 85 ILE A O 1
ATOM 696 N N . TRP A 1 86 ? -11.055 9.977 2.174 1 95.06 86 TRP A N 1
ATOM 697 C CA . TRP A 1 86 ? -11.516 10.094 3.553 1 95.06 86 TRP A CA 1
ATOM 698 C C . TRP A 1 86 ? -12.352 11.359 3.742 1 95.06 86 TRP A C 1
ATOM 700 O O . TRP A 1 86 ? -13.227 11.406 4.609 1 95.06 86 TRP A O 1
ATOM 710 N N . GLU A 1 87 ? -12.117 12.375 2.928 1 93.88 87 GLU A N 1
ATOM 711 C CA . GLU A 1 87 ? -12.852 13.633 3.039 1 93.88 87 GLU A CA 1
ATOM 712 C C . GLU A 1 87 ? -14.328 13.445 2.682 1 93.88 87 GLU A C 1
ATOM 714 O O . GLU A 1 87 ? -15.195 14.133 3.215 1 93.88 87 GLU A O 1
ATOM 719 N N . GLN A 1 88 ? -14.609 12.547 1.779 1 93.88 88 GLN A N 1
ATOM 720 C CA . GLN A 1 88 ? -15.977 12.289 1.335 1 93.88 88 GLN A CA 1
ATOM 721 C C . GLN A 1 88 ? -16.609 11.164 2.146 1 93.88 88 GLN A C 1
ATOM 723 O O . GLN A 1 88 ? -17.781 11.25 2.525 1 93.88 88 GLN A O 1
ATOM 728 N N . ARG A 1 89 ? -15.898 10.188 2.311 1 95 89 ARG A N 1
ATOM 729 C CA . ARG A 1 89 ? -16.281 9.016 3.094 1 95 89 ARG A CA 1
ATOM 730 C C . ARG A 1 89 ? -15.164 8.586 4.027 1 95 89 ARG A C 1
ATOM 732 O O . ARG A 1 89 ? -14.195 7.957 3.594 1 95 89 ARG A O 1
ATOM 739 N N . PRO A 1 90 ? -15.305 8.906 5.359 1 95 90 PRO A N 1
ATOM 740 C CA . PRO A 1 90 ? -14.188 8.742 6.297 1 95 90 PRO A CA 1
ATOM 741 C C . PRO A 1 90 ? -13.594 7.332 6.266 1 95 90 PRO A C 1
ATOM 743 O O . PRO A 1 90 ? -12.398 7.156 6.512 1 95 90 PRO A O 1
ATOM 746 N N . TYR A 1 91 ? -14.445 6.363 6.059 1 96.31 91 TYR A N 1
ATOM 747 C CA . TYR A 1 91 ? -13.977 4.98 5.992 1 96.31 91 TYR A CA 1
ATOM 748 C C . TYR A 1 91 ? -14.945 4.113 5.195 1 96.31 91 TYR A C 1
ATOM 750 O O . TYR A 1 91 ? -16.125 4.457 5.051 1 96.31 91 TYR A O 1
ATOM 758 N N . LEU A 1 92 ? -14.438 3.049 4.57 1 96.75 92 LEU A N 1
ATOM 759 C CA . LEU A 1 92 ? -15.281 2.031 3.955 1 96.75 92 LEU A CA 1
ATOM 760 C C . LEU A 1 92 ? -15.812 1.06 5.004 1 96.75 92 LEU A C 1
ATOM 762 O O . LEU A 1 92 ? -17.016 0.823 5.078 1 96.75 92 LEU A O 1
ATOM 766 N N . VAL A 1 93 ? -14.883 0.465 5.785 1 96.12 93 VAL A N 1
ATOM 767 C CA . VAL A 1 93 ? -15.18 -0.389 6.93 1 96.12 93 VAL A CA 1
ATOM 768 C C . VAL A 1 93 ? -14.531 0.185 8.188 1 96.12 93 VAL A C 1
ATOM 770 O O . VAL A 1 93 ? -13.406 0.687 8.133 1 96.12 93 VAL A O 1
ATOM 773 N N . ARG A 1 94 ? -15.242 0.138 9.195 1 93.62 94 ARG A N 1
ATOM 774 C CA . ARG A 1 94 ? -14.797 0.806 10.414 1 93.62 94 ARG A CA 1
ATOM 775 C C . ARG A 1 94 ? -13.773 -0.041 11.156 1 93.62 94 ARG A C 1
ATOM 777 O O . ARG A 1 94 ? -14.055 -1.18 11.531 1 93.62 94 ARG A O 1
ATOM 784 N N . PHE A 1 95 ? -12.555 0.478 11.281 1 94.75 95 PHE A N 1
ATOM 785 C CA . PHE A 1 95 ? -11.508 -0.102 12.117 1 94.75 95 PHE A CA 1
ATOM 786 C C . PHE A 1 95 ? -11.273 0.747 13.359 1 94.75 95 PHE A C 1
ATOM 788 O O . PHE A 1 95 ? -11.281 1.978 13.289 1 94.75 95 PHE A O 1
ATOM 795 N N . LYS A 1 96 ? -11.133 0.051 14.531 1 82.44 96 LYS A N 1
ATOM 796 C CA . LYS A 1 96 ? -10.836 0.792 15.75 1 82.44 96 LYS A CA 1
ATOM 797 C C . LYS A 1 96 ? -9.414 1.345 15.734 1 82.44 96 LYS A C 1
ATOM 799 O O . LYS A 1 96 ? -8.508 0.716 15.188 1 82.44 96 LYS A O 1
ATOM 804 N N . ASN A 1 97 ? -9.266 2.619 16.094 1 71.88 97 ASN A N 1
ATOM 805 C CA . ASN A 1 97 ? -7.922 3.182 16.219 1 71.88 97 ASN A CA 1
ATOM 806 C C . ASN A 1 97 ? -7.238 2.713 17.5 1 71.88 97 ASN A C 1
ATOM 808 O O . ASN A 1 97 ? -7.883 2.566 18.531 1 71.88 97 ASN A O 1
ATOM 812 N N . TYR A 1 98 ? -6.18 1.859 17.516 1 58.12 98 TYR A N 1
ATOM 813 C CA . TYR A 1 98 ? -5.527 1.353 18.719 1 58.12 98 TYR A CA 1
ATOM 814 C C . TYR A 1 98 ? -4.84 2.479 19.484 1 58.12 98 TYR A C 1
ATOM 816 O O . TYR A 1 98 ? -4.031 2.225 20.375 1 58.12 98 TYR A O 1
ATOM 824 N N . GLN A 1 99 ? -4.652 3.59 19.078 1 52.69 99 GLN A N 1
ATOM 825 C CA . GLN A 1 99 ? -3.781 4.406 19.906 1 52.69 99 GLN A CA 1
ATOM 826 C C . GLN A 1 99 ? -4.438 4.703 21.25 1 52.69 99 GLN A C 1
ATOM 828 O O . GLN A 1 99 ? -5.488 5.344 21.312 1 52.69 99 GLN A O 1
ATOM 833 N N . PRO A 1 100 ? -3.977 3.857 22.281 1 45.56 100 PRO A N 1
ATOM 834 C CA . PRO A 1 100 ? -4.449 4.023 23.656 1 45.56 100 PRO A CA 1
ATOM 835 C C . PRO A 1 100 ? -4.512 5.484 24.078 1 45.56 100 PRO A C 1
ATOM 837 O O . PRO A 1 100 ? -5.223 5.824 25.031 1 45.56 100 PRO A O 1
ATOM 840 N N . ILE A 1 101 ? -3.299 6.168 24.031 1 44.69 101 ILE A N 1
ATOM 841 C CA . ILE A 1 101 ? -3.189 7.312 24.922 1 44.69 101 ILE A CA 1
ATOM 842 C C . ILE A 1 101 ? -4.379 8.25 24.719 1 44.69 101 ILE A C 1
ATOM 844 O O . ILE A 1 101 ? -4.996 8.695 25.688 1 44.69 101 ILE A O 1
ATOM 848 N N . THR A 1 102 ? -4.227 9.367 23.844 1 42.97 102 THR A N 1
ATOM 849 C CA . THR A 1 102 ? -5.098 10.531 23.875 1 42.97 102 THR A CA 1
ATOM 850 C C . THR A 1 102 ? -6.523 10.148 23.469 1 42.97 102 THR A C 1
ATOM 852 O O . THR A 1 102 ? -6.73 9.188 22.734 1 42.97 102 THR A O 1
ATOM 855 N N . GLY A 1 103 ? -7.484 10.062 24.297 1 43.44 103 GLY A N 1
ATOM 856 C CA . GLY A 1 103 ? -8.938 10 24.203 1 43.44 103 GLY A CA 1
ATOM 857 C C . GLY A 1 103 ? -9.438 9.953 22.781 1 43.44 103 GLY A C 1
ATOM 858 O O . GLY A 1 103 ? -10.648 9.922 22.531 1 43.44 103 GLY A O 1
ATOM 859 N N . ARG A 1 104 ? -8.867 10.727 21.781 1 46.78 104 ARG A N 1
ATOM 860 C CA . ARG A 1 104 ? -9.656 11.336 20.719 1 46.78 104 ARG A CA 1
ATOM 861 C C . ARG A 1 104 ? -9.977 10.32 19.625 1 46.78 104 ARG A C 1
ATOM 863 O O . ARG A 1 104 ? -11.133 10.18 19.234 1 46.78 104 ARG A O 1
ATOM 870 N N . GLU A 1 105 ? -9.047 10.125 18.484 1 55.47 105 GLU A N 1
ATOM 871 C CA . GLU A 1 105 ? -9.625 9.773 17.188 1 55.47 105 GLU A CA 1
ATOM 872 C C . GLU A 1 105 ? -10.07 8.312 17.156 1 55.47 105 GLU A C 1
ATOM 874 O O . GLU A 1 105 ? -9.273 7.41 17.406 1 55.47 105 GLU A O 1
ATOM 879 N N . ASP A 1 106 ? -11.484 7.961 17.203 1 74.81 106 ASP A N 1
ATOM 880 C CA . ASP A 1 106 ? -12.219 6.703 17.328 1 74.81 106 ASP A CA 1
ATOM 881 C C . ASP A 1 106 ? -11.844 5.746 16.203 1 74.81 106 ASP A C 1
ATOM 883 O O . ASP A 1 106 ? -11.516 4.582 16.453 1 74.81 106 ASP A O 1
ATOM 887 N N . PHE A 1 107 ? -11.914 6.055 14.922 1 90.5 107 PHE A N 1
ATOM 888 C CA . PHE A 1 107 ? -11.805 5.078 13.844 1 90.5 107 PHE A CA 1
ATOM 889 C C . PHE A 1 107 ? -10.664 5.441 12.898 1 90.5 107 PHE A C 1
ATOM 891 O O . PHE A 1 107 ? -10.117 6.539 12.977 1 90.5 107 PHE A O 1
ATOM 898 N N . MET A 1 108 ? -10.172 4.574 12.219 1 94.38 108 MET A N 1
ATOM 899 C CA . MET A 1 108 ? -9.156 4.75 11.18 1 94.38 108 MET A CA 1
ATOM 900 C C . MET A 1 108 ? -9.742 5.441 9.953 1 94.38 108 MET A C 1
ATOM 902 O O . MET A 1 108 ? -10.734 4.98 9.391 1 94.38 108 MET A O 1
ATOM 906 N N . TYR A 1 109 ? -9.148 6.625 9.57 1 95.12 109 TYR A N 1
ATOM 907 C CA . TYR A 1 109 ? -9.516 7.258 8.312 1 95.12 109 TYR A CA 1
ATOM 908 C C . TYR A 1 109 ? -8.922 6.5 7.129 1 95.12 109 TYR A C 1
ATOM 910 O O . TYR A 1 109 ? -7.777 6.035 7.195 1 95.12 109 TYR A O 1
ATOM 918 N N . GLN A 1 110 ? -9.766 6.406 6.066 1 96.81 110 GLN A N 1
ATOM 919 C CA . GLN A 1 110 ? -9.367 5.496 5 1 96.81 110 GLN A CA 1
ATOM 920 C C . GLN A 1 110 ? -9.5 6.16 3.631 1 96.81 110 GLN A C 1
ATOM 922 O O . GLN A 1 110 ? -10.461 6.895 3.387 1 96.81 110 GLN A O 1
ATOM 927 N N . ASN A 1 111 ? -8.539 6.012 2.822 1 97.06 111 ASN A N 1
ATOM 928 C CA . ASN A 1 111 ? -8.742 6.027 1.376 1 97.06 111 ASN A CA 1
ATOM 929 C C . ASN A 1 111 ? -8.836 4.617 0.807 1 97.06 111 ASN A C 1
ATOM 931 O O . ASN A 1 111 ? -8.133 3.711 1.26 1 97.06 111 ASN A O 1
ATOM 935 N N . THR A 1 112 ? -9.695 4.395 -0.159 1 97.81 112 THR A N 1
ATOM 936 C CA . THR A 1 112 ? -9.836 3.045 -0.695 1 97.81 112 THR A CA 1
ATOM 937 C C . THR A 1 112 ? -9.82 3.064 -2.221 1 97.81 112 THR A C 1
ATOM 939 O O . THR A 1 112 ? -10.133 4.086 -2.838 1 97.81 112 THR A O 1
ATOM 942 N N . THR A 1 113 ? -9.375 2.029 -2.77 1 97.38 113 THR A N 1
ATOM 943 C CA . THR A 1 113 ? -9.414 1.765 -4.203 1 97.38 113 THR A CA 1
ATOM 944 C C . THR A 1 113 ? -10.031 0.396 -4.484 1 97.38 113 THR A C 1
ATOM 946 O O . THR A 1 113 ? -9.695 -0.587 -3.818 1 97.38 113 THR A O 1
ATOM 949 N N . MET A 1 114 ? -10.93 0.341 -5.426 1 97.5 114 MET A N 1
ATOM 950 C CA . MET A 1 114 ? -11.5 -0.911 -5.918 1 97.5 114 MET A CA 1
ATOM 951 C C . MET A 1 114 ? -11.211 -1.095 -7.406 1 97.5 114 MET A C 1
ATOM 953 O O . MET A 1 114 ? -11.375 -0.163 -8.195 1 97.5 114 MET A O 1
ATOM 957 N N . PHE A 1 115 ? -10.75 -2.271 -7.785 1 97 115 PHE A N 1
ATOM 958 C CA . PHE A 1 115 ? -10.484 -2.504 -9.203 1 97 115 PHE A CA 1
ATOM 959 C C . PHE A 1 115 ? -10.75 -3.959 -9.57 1 97 115 PHE A C 1
ATOM 961 O O . PHE A 1 115 ? -10.695 -4.84 -8.711 1 97 115 PHE A O 1
ATOM 968 N N . PRO A 1 116 ? -11.094 -4.199 -10.836 1 96.19 116 PRO A N 1
ATOM 969 C CA . PRO A 1 116 ? -11.461 -5.547 -11.266 1 96.19 116 PRO A CA 1
ATOM 970 C C . PRO A 1 116 ? -10.25 -6.461 -11.438 1 96.19 116 PRO A C 1
ATOM 972 O O . PRO A 1 116 ? -9.164 -5.996 -11.797 1 96.19 116 PRO A O 1
ATOM 975 N N . LEU A 1 117 ? -10.438 -7.633 -11.078 1 94.25 117 LEU A N 1
ATOM 976 C CA . LEU A 1 117 ? -9.469 -8.688 -11.359 1 94.25 117 LEU A CA 1
ATOM 977 C C . LEU A 1 117 ? -10 -9.641 -12.422 1 94.25 117 LEU A C 1
ATOM 979 O O . LEU A 1 117 ? -11.039 -10.281 -12.227 1 94.25 117 LEU A O 1
ATOM 983 N N . ARG A 1 118 ? -9.203 -9.656 -13.453 1 89.12 118 ARG A N 1
ATOM 984 C CA . ARG A 1 118 ? -9.633 -10.469 -14.586 1 89.12 118 ARG A CA 1
ATOM 985 C C . ARG A 1 118 ? -9.008 -11.859 -14.531 1 89.12 118 ARG A C 1
ATOM 987 O O . ARG A 1 118 ? -7.895 -12.031 -14.031 1 89.12 118 ARG A O 1
ATOM 994 N N . SER A 1 119 ? -9.836 -12.797 -15.016 1 82.44 119 SER A N 1
ATOM 995 C CA . SER A 1 119 ? -9.297 -14.141 -15.227 1 82.44 119 SER A CA 1
ATOM 996 C C . SER A 1 119 ? -8.422 -14.195 -16.469 1 82.44 119 SER A C 1
ATOM 998 O O . SER A 1 119 ? -8.172 -13.172 -17.109 1 82.44 119 SER A O 1
ATOM 1000 N N . THR A 1 120 ? -7.801 -15.398 -16.688 1 78.44 120 THR A N 1
ATOM 1001 C CA . THR A 1 120 ? -6.973 -15.602 -17.875 1 78.44 120 THR A CA 1
ATOM 1002 C C . THR A 1 120 ? -7.805 -15.453 -19.156 1 78.44 120 THR A C 1
ATOM 1004 O O . THR A 1 120 ? -7.262 -15.219 -20.234 1 78.44 120 THR A O 1
ATOM 1007 N N . THR A 1 121 ? -9.164 -15.594 -19.062 1 81.12 121 THR A N 1
ATOM 1008 C CA . THR A 1 121 ? -10.055 -15.453 -20.203 1 81.12 121 THR A CA 1
ATOM 1009 C C . THR A 1 121 ? -10.57 -14.023 -20.312 1 81.12 121 THR A C 1
ATOM 1011 O O . THR A 1 121 ? -11.523 -13.75 -21.047 1 81.12 121 THR A O 1
ATOM 1014 N N . SER A 1 122 ? -10.117 -13.078 -19.562 1 82.31 122 SER A N 1
ATOM 1015 C CA . SER A 1 122 ? -10.391 -11.648 -19.594 1 82.31 122 SER A CA 1
ATOM 1016 C C . SER A 1 122 ? -11.75 -11.328 -18.984 1 82.31 122 SER A C 1
ATOM 1018 O O . SER A 1 122 ? -12.273 -10.227 -19.156 1 82.31 122 SER A O 1
ATOM 1020 N N . GLU A 1 123 ? -12.344 -12.312 -18.438 1 89.06 123 GLU A N 1
ATOM 1021 C CA . GLU A 1 123 ? -13.562 -12.062 -17.688 1 89.06 123 GLU A CA 1
ATOM 1022 C C . GLU A 1 123 ? -13.25 -11.539 -16.281 1 89.06 123 GLU A C 1
ATOM 1024 O O . GLU A 1 123 ? -12.32 -12.016 -15.625 1 89.06 123 GLU A O 1
ATOM 1029 N N . ILE A 1 124 ? -14.07 -10.57 -15.898 1 92.5 124 ILE A N 1
ATOM 1030 C CA . ILE A 1 124 ? -13.898 -10.086 -14.531 1 92.5 124 ILE A CA 1
ATOM 1031 C C . ILE A 1 124 ? -14.562 -11.055 -13.555 1 92.5 124 ILE A C 1
ATOM 1033 O O . ILE A 1 124 ? -15.781 -11.203 -13.547 1 92.5 124 ILE A O 1
ATOM 1037 N N . THR A 1 125 ? -13.805 -11.727 -12.789 1 92 125 THR A N 1
ATOM 1038 C CA . THR A 1 125 ? -14.312 -12.758 -11.898 1 92 125 THR A CA 1
ATOM 1039 C C . THR A 1 125 ? -14.211 -12.312 -10.445 1 92 125 THR A C 1
ATOM 1041 O O . THR A 1 125 ? -14.875 -12.875 -9.57 1 92 125 THR A O 1
ATOM 1044 N N . HIS A 1 126 ? -13.328 -11.391 -10.18 1 95.38 126 HIS A N 1
ATOM 1045 C CA . HIS A 1 126 ? -13.086 -10.914 -8.82 1 95.38 126 HIS A CA 1
ATOM 1046 C C . HIS A 1 126 ? -12.891 -9.406 -8.789 1 95.38 126 HIS A C 1
ATOM 1048 O O . HIS A 1 126 ? -12.703 -8.773 -9.836 1 95.38 126 HIS A O 1
ATOM 1054 N N . ILE A 1 127 ? -13.062 -8.836 -7.621 1 97 127 ILE A N 1
ATOM 1055 C CA . ILE A 1 127 ? -12.781 -7.434 -7.332 1 97 127 ILE A CA 1
ATOM 1056 C C . ILE A 1 127 ? -11.781 -7.328 -6.184 1 97 127 ILE A C 1
ATOM 1058 O O . ILE A 1 127 ? -11.867 -8.078 -5.211 1 97 127 ILE A O 1
ATOM 1062 N N . CYS A 1 128 ? -10.875 -6.465 -6.34 1 97.69 128 CYS A N 1
ATOM 1063 C CA . CYS A 1 128 ? -9.93 -6.191 -5.266 1 97.69 128 CYS A CA 1
ATOM 1064 C C . CYS A 1 128 ? -10.266 -4.883 -4.562 1 97.69 128 CYS A C 1
ATOM 1066 O O . CYS A 1 128 ? -10.516 -3.867 -5.219 1 97.69 128 CYS A O 1
ATOM 1068 N N . LEU A 1 129 ? -10.328 -4.941 -3.277 1 97.94 129 LEU A N 1
ATOM 1069 C CA . LEU A 1 129 ? -10.469 -3.775 -2.412 1 97.94 129 LEU A CA 1
ATOM 1070 C C . LEU A 1 129 ? -9.164 -3.48 -1.679 1 97.94 129 LEU A C 1
ATOM 1072 O O . LEU A 1 129 ? -8.609 -4.359 -1.016 1 97.94 129 LEU A O 1
ATOM 1076 N N . VAL A 1 130 ? -8.688 -2.289 -1.853 1 98.12 130 VAL A N 1
ATOM 1077 C CA . VAL A 1 130 ? -7.48 -1.847 -1.159 1 98.12 130 VAL A CA 1
ATOM 1078 C C . VAL A 1 130 ? -7.828 -0.718 -0.192 1 98.12 130 VAL A C 1
ATOM 1080 O O . VAL A 1 130 ? -8.484 0.256 -0.572 1 98.12 130 VAL A O 1
ATOM 1083 N N . ILE A 1 131 ? -7.414 -0.837 1.053 1 97.88 131 ILE A N 1
ATOM 1084 C CA . ILE A 1 131 ? -7.715 0.134 2.098 1 97.88 131 ILE A CA 1
ATOM 1085 C C . ILE A 1 131 ? -6.422 0.756 2.617 1 97.88 131 ILE A C 1
ATOM 1087 O O . ILE A 1 131 ? -5.551 0.053 3.135 1 97.88 131 ILE A O 1
ATOM 1091 N N . TYR A 1 132 ? -6.281 2.037 2.441 1 96.94 132 TYR A N 1
ATOM 1092 C CA . TYR A 1 132 ? -5.125 2.787 2.924 1 96.94 132 TYR A CA 1
ATOM 1093 C C . TYR A 1 132 ? -5.445 3.498 4.234 1 96.94 132 TYR A C 1
ATOM 1095 O O . TYR A 1 132 ? -6.457 4.195 4.34 1 96.94 132 TYR A O 1
ATOM 1103 N N . ASP A 1 133 ? -4.578 3.344 5.27 1 94.94 133 ASP A N 1
ATOM 1104 C CA . ASP A 1 133 ? -4.691 4.117 6.5 1 94.94 133 ASP A CA 1
ATOM 1105 C C . ASP A 1 133 ? -4.176 5.539 6.305 1 94.94 133 ASP A C 1
ATOM 1107 O O . ASP A 1 133 ? -2.973 5.754 6.156 1 94.94 133 ASP A O 1
ATOM 1111 N N . VAL A 1 134 ? -5.121 6.449 6.262 1 94.5 134 VAL A N 1
ATOM 1112 C CA . VAL A 1 134 ? -4.715 7.836 6.062 1 94.5 134 VAL A CA 1
ATOM 1113 C C . VAL A 1 134 ? -5.027 8.656 7.312 1 94.5 134 VAL A C 1
ATOM 1115 O O . VAL A 1 134 ? -5.32 9.852 7.223 1 94.5 134 VAL A O 1
ATOM 1118 N N . THR A 1 135 ? -5.043 7.984 8.43 1 92.31 135 THR A N 1
ATOM 1119 C CA . THR A 1 135 ? -5.363 8.617 9.703 1 92.31 135 THR A CA 1
ATOM 1120 C C . THR A 1 135 ? -4.41 9.781 9.984 1 92.31 135 THR A C 1
ATOM 1122 O O . THR A 1 135 ? -4.844 10.852 10.406 1 92.31 135 THR A O 1
ATOM 1125 N N . ASP A 1 136 ? -3.158 9.578 9.727 1 90.38 136 ASP A N 1
ATOM 1126 C CA . ASP A 1 136 ? -2.178 10.633 9.977 1 90.38 136 ASP A CA 1
ATOM 1127 C C . ASP A 1 136 ? -2.459 11.859 9.117 1 90.38 136 ASP A C 1
ATOM 1129 O O . ASP A 1 136 ? -2.332 12.992 9.586 1 90.38 136 ASP A O 1
ATOM 1133 N N . VAL A 1 137 ? -2.793 11.602 7.906 1 90.62 137 VAL A N 1
ATOM 1134 C CA . VAL A 1 137 ? -3.121 12.688 6.996 1 90.62 137 VAL A CA 1
ATOM 1135 C C . VAL A 1 137 ? -4.328 13.461 7.52 1 90.62 137 VAL A C 1
ATOM 1137 O O . VAL A 1 137 ? -4.281 14.688 7.656 1 90.62 137 VAL A O 1
ATOM 1140 N N . ALA A 1 138 ? -5.383 12.742 7.805 1 91.62 138 ALA A N 1
ATOM 1141 C CA . ALA A 1 138 ? -6.629 13.352 8.266 1 91.62 138 ALA A CA 1
ATOM 1142 C C . ALA A 1 138 ? -6.414 14.117 9.562 1 91.62 138 ALA A C 1
ATOM 1144 O O . ALA A 1 138 ? -6.895 15.242 9.711 1 91.62 138 ALA A O 1
ATOM 1145 N N . THR A 1 139 ? -5.742 13.523 10.461 1 89.19 139 THR A N 1
ATOM 1146 C CA . THR A 1 139 ? -5.492 14.133 11.766 1 89.19 139 THR A CA 1
ATOM 1147 C C . THR A 1 139 ? -4.699 15.43 11.609 1 89.19 139 THR A C 1
ATOM 1149 O O . THR A 1 139 ? -5.059 16.453 12.188 1 89.19 139 THR A O 1
ATOM 1152 N N . ASN A 1 140 ? -3.666 15.383 10.867 1 89.06 140 ASN A N 1
ATOM 1153 C CA . ASN A 1 140 ? -2.857 16.578 10.656 1 89.06 140 ASN A CA 1
ATOM 1154 C C . ASN A 1 140 ? -3.645 17.672 9.938 1 89.06 140 ASN A C 1
ATOM 1156 O O . ASN A 1 140 ? -3.48 18.859 10.227 1 89.06 140 ASN A O 1
ATOM 1160 N N . ARG A 1 141 ? -4.41 17.281 9.055 1 89.5 141 ARG A N 1
ATOM 1161 C CA . ARG A 1 141 ? -5.246 18.234 8.344 1 89.5 141 ARG A CA 1
ATOM 1162 C C . ARG A 1 141 ? -6.242 18.906 9.289 1 89.5 141 ARG A C 1
ATOM 1164 O O . ARG A 1 141 ? -6.449 20.109 9.234 1 89.5 141 ARG A O 1
ATOM 1171 N N . HIS A 1 142 ? -6.805 18.109 10.086 1 89 142 HIS A N 1
ATOM 1172 C CA . HIS A 1 142 ? -7.738 18.641 11.07 1 89 142 HIS A CA 1
ATOM 1173 C C . HIS A 1 142 ? -7.043 19.609 12.031 1 89 142 HIS A C 1
ATOM 1175 O O . HIS A 1 142 ? -7.582 20.656 12.359 1 89 142 HIS A O 1
ATOM 1181 N N . LEU A 1 143 ? -5.887 19.219 12.453 1 87.81 143 LEU A N 1
ATOM 1182 C CA . LEU A 1 143 ? -5.109 20.062 13.344 1 87.81 143 LEU A CA 1
ATOM 1183 C C . LEU A 1 143 ? -4.73 21.375 12.664 1 87.81 143 LEU A C 1
ATOM 1185 O O . LEU A 1 143 ? -4.758 22.438 13.289 1 87.81 143 LEU A O 1
ATOM 1189 N N . LEU A 1 144 ? -4.387 21.297 11.453 1 87.38 144 LEU A N 1
ATOM 1190 C CA . LEU A 1 144 ? -4.039 22.484 10.68 1 87.38 144 LEU A CA 1
ATOM 1191 C C . LEU A 1 144 ? -5.242 23.422 10.547 1 87.38 144 LEU A C 1
ATOM 1193 O O . LEU A 1 144 ? -5.105 24.625 10.688 1 87.38 144 LEU A O 1
ATOM 1197 N N . GLN A 1 145 ? -6.32 22.891 10.258 1 89.12 145 GLN A N 1
ATOM 1198 C CA . GLN A 1 145 ? -7.535 23.703 10.141 1 89.12 145 GLN A CA 1
ATOM 1199 C C . GLN A 1 145 ? -7.855 24.406 11.453 1 89.12 145 GLN A C 1
ATOM 1201 O O . GLN A 1 145 ? -8.242 25.578 11.453 1 89.12 145 GLN A O 1
ATOM 1206 N N . THR A 1 146 ? -7.711 23.703 12.516 1 88.44 146 THR A N 1
ATOM 1207 C CA . THR A 1 146 ? -7.941 24.281 13.836 1 88.44 146 THR A CA 1
ATOM 1208 C C . THR A 1 146 ? -6.945 25.406 14.117 1 88.44 146 THR A C 1
ATOM 1210 O O . THR A 1 146 ? -7.328 26.469 14.602 1 88.44 146 THR A O 1
ATOM 1213 N N . ALA A 1 147 ? -5.75 25.156 13.797 1 86.19 147 ALA A N 1
ATOM 1214 C CA . ALA A 1 147 ? -4.703 26.156 14 1 86.19 147 ALA A CA 1
ATOM 1215 C C . ALA A 1 147 ? -4.965 27.406 13.156 1 86.19 147 ALA A C 1
ATOM 1217 O O . ALA A 1 147 ? -4.79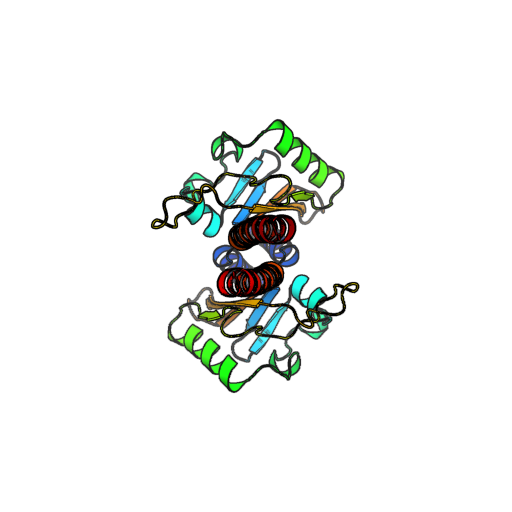7 28.531 13.633 1 86.19 147 ALA A O 1
ATOM 1218 N N . ASN A 1 148 ? -5.383 27.172 12 1 87.44 148 ASN A N 1
ATOM 1219 C CA . ASN A 1 148 ? -5.68 28.281 11.102 1 87.44 148 ASN A CA 1
ATOM 1220 C C . ASN A 1 148 ? -6.891 29.078 11.586 1 87.44 148 ASN A C 1
ATOM 1222 O O . ASN A 1 148 ? -6.922 30.312 11.461 1 87.44 148 ASN A O 1
ATOM 1226 N N . ALA A 1 149 ? -7.816 28.422 12.055 1 88.25 149 ALA A N 1
ATOM 1227 C CA . ALA A 1 149 ? -8.992 29.094 12.609 1 88.25 149 ALA A CA 1
ATOM 1228 C C . ALA A 1 149 ? -8.617 29.953 13.812 1 88.25 149 ALA A C 1
ATOM 1230 O O . ALA A 1 149 ? -9.117 31.078 13.961 1 88.25 149 ALA A O 1
ATOM 1231 N N . GLU A 1 150 ? -7.762 29.438 14.594 1 85.62 150 GLU A N 1
ATOM 1232 C CA . GLU A 1 150 ? -7.281 30.188 15.758 1 85.62 150 GLU A CA 1
ATOM 1233 C C . GLU A 1 150 ? -6.469 31.406 15.328 1 85.62 150 GLU A C 1
ATOM 1235 O O . GLU A 1 150 ? -6.578 32.469 15.938 1 85.62 150 GLU A O 1
ATOM 1240 N N . LEU A 1 151 ? -5.695 31.234 14.383 1 83.94 151 LEU A N 1
ATOM 1241 C CA . LEU A 1 151 ? -4.895 32.344 13.852 1 83.94 151 LEU A CA 1
ATOM 1242 C C . LEU A 1 151 ? -5.789 33.438 13.289 1 83.94 151 LEU A C 1
ATOM 1244 O O . LEU A 1 151 ? -5.52 34.625 13.477 1 83.94 151 LEU A O 1
ATOM 1248 N N . HIS A 1 152 ? -6.723 33 12.578 1 83.19 152 HIS A N 1
ATOM 1249 C CA . HIS A 1 152 ? -7.664 33.969 12.008 1 83.19 152 HIS A CA 1
ATOM 1250 C C . HIS A 1 152 ? -8.406 34.75 13.094 1 83.19 152 HIS A C 1
ATOM 1252 O O . HIS A 1 152 ? -8.633 35.938 12.969 1 83.19 152 HIS A O 1
ATOM 1258 N N . LYS A 1 153 ? -8.742 34.094 14.156 1 83.38 153 LYS A N 1
ATOM 1259 C CA . LYS A 1 153 ? -9.43 34.75 15.273 1 83.38 153 LYS A CA 1
ATOM 1260 C C . LYS A 1 153 ? -8.516 35.75 15.953 1 83.38 153 LYS A C 1
ATOM 1262 O O . LYS A 1 153 ? -8.969 36.844 16.328 1 83.38 153 LYS A O 1
ATOM 1267 N N . LEU A 1 154 ? -7.324 35.375 16.125 1 77.69 154 LEU A N 1
ATOM 1268 C CA . LEU A 1 154 ? -6.371 36.25 16.797 1 77.69 154 LEU A CA 1
ATOM 1269 C C . LEU A 1 154 ? -6.043 37.469 15.93 1 77.69 154 LEU A C 1
ATOM 1271 O O . LEU A 1 154 ? -5.836 38.562 16.453 1 77.69 154 LEU A O 1
ATOM 1275 N N . SER A 1 155 ? -5.992 37.25 14.703 1 71 155 SER A N 1
ATOM 1276 C CA . SER A 1 155 ? -5.68 38.344 13.797 1 71 155 SER A CA 1
ATOM 1277 C C . SER A 1 155 ? -6.871 39.312 13.633 1 71 155 SER A C 1
ATOM 1279 O O . SER A 1 155 ? -6.695 40.469 13.32 1 71 155 SER A O 1
ATOM 1281 N N . SER A 1 156 ? -8.031 38.688 13.609 1 68.69 156 SER A N 1
ATOM 1282 C CA . SER A 1 156 ? -9.227 39.5 13.469 1 68.69 156 SER A CA 1
ATOM 1283 C C . SER A 1 156 ? -9.516 40.281 14.75 1 68.69 156 SER A C 1
ATOM 1285 O O . SER A 1 156 ? -10.227 41.281 14.719 1 68.69 156 SER A O 1
ATOM 1287 N N . THR A 1 157 ? -9.203 39.812 15.914 1 55.31 157 THR A N 1
ATOM 1288 C CA . THR A 1 157 ? -9.438 40.5 17.172 1 55.31 157 THR A CA 1
ATOM 1289 C C . THR A 1 157 ? -8.312 41.5 17.438 1 55.31 157 THR A C 1
ATOM 1291 O O . THR A 1 157 ? -8.227 42.062 18.531 1 55.31 157 THR A O 1
ATOM 1294 N N . GLY A 1 158 ? -7.273 41.656 16.656 1 47.12 158 GLY A N 1
ATOM 1295 C CA . GLY A 1 158 ? -6.379 42.781 16.938 1 47.12 158 GLY A CA 1
ATOM 1296 C C . GLY A 1 158 ? -7.105 44.094 17.125 1 47.12 158 GLY A C 1
ATOM 1297 O O . GLY A 1 158 ? -8.195 44.281 16.578 1 47.12 158 GLY A O 1
ATOM 1298 N N . PRO A 1 159 ? -6.539 44.875 18.281 1 44.84 159 PRO A N 1
ATOM 1299 C CA . PRO A 1 159 ? -7.188 46.156 18.594 1 44.84 159 PRO A CA 1
ATOM 1300 C C . PRO A 1 159 ? -7.414 47.031 17.344 1 44.84 159 PRO A C 1
ATOM 1302 O O . PRO A 1 159 ? -6.73 46.844 16.344 1 44.84 159 PRO A O 1
ATOM 1305 N N . MET B 1 1 ? -5.566 -29.531 -10.953 1 38.41 1 MET B N 1
ATOM 1306 C CA . MET B 1 1 ? -6.496 -28.609 -10.312 1 38.41 1 MET B CA 1
ATOM 1307 C C . MET B 1 1 ? -5.75 -27.625 -9.414 1 38.41 1 MET B C 1
ATOM 1309 O O . MET B 1 1 ? -6.086 -26.438 -9.375 1 38.41 1 MET B O 1
ATOM 1313 N N . SER B 1 2 ? -4.641 -28.172 -8.68 1 46.41 2 SER B N 1
ATOM 1314 C CA . SER B 1 2 ? -3.805 -27.438 -7.734 1 46.41 2 SER B CA 1
ATOM 1315 C C . SER B 1 2 ? -2.955 -26.391 -8.453 1 46.41 2 SER B C 1
ATOM 1317 O O . SER B 1 2 ? -2.791 -25.266 -7.957 1 46.41 2 SER B O 1
ATOM 1319 N N . ASN B 1 3 ? -2.576 -26.812 -9.75 1 51.44 3 ASN B N 1
ATOM 1320 C CA . ASN B 1 3 ? -1.682 -25.969 -10.531 1 51.44 3 ASN B CA 1
ATOM 1321 C C . ASN B 1 3 ? -2.41 -24.75 -11.102 1 51.44 3 ASN B C 1
ATOM 1323 O O . ASN B 1 3 ? -1.843 -23.656 -11.172 1 51.44 3 ASN B O 1
ATOM 1327 N N . GLN B 1 4 ? -3.729 -25.078 -11.523 1 52.56 4 GLN B N 1
ATOM 1328 C CA . GLN B 1 4 ? -4.527 -24.016 -12.117 1 52.56 4 GLN B CA 1
ATOM 1329 C C . GLN B 1 4 ? -4.867 -22.938 -11.086 1 52.56 4 GLN B C 1
ATOM 1331 O O . GLN B 1 4 ? -4.828 -21.75 -11.391 1 52.56 4 GLN B O 1
ATOM 1336 N N . ILE B 1 5 ? -5.238 -23.422 -9.898 1 55.97 5 ILE B N 1
ATOM 1337 C CA . ILE B 1 5 ? -5.566 -22.531 -8.805 1 55.97 5 ILE B CA 1
ATOM 1338 C C . ILE B 1 5 ? -4.367 -21.641 -8.492 1 55.97 5 ILE B C 1
ATOM 1340 O O . ILE B 1 5 ? -4.516 -20.422 -8.297 1 55.97 5 ILE B O 1
ATOM 1344 N N . ASP B 1 6 ? -3.303 -22.281 -8.805 1 71.75 6 ASP B N 1
ATOM 1345 C CA . ASP B 1 6 ? -2.07 -21.562 -8.492 1 71.75 6 ASP B CA 1
ATOM 1346 C C . ASP B 1 6 ? -1.804 -20.453 -9.508 1 71.75 6 ASP B C 1
ATOM 1348 O O . ASP B 1 6 ? -1.445 -19.328 -9.141 1 71.75 6 ASP B O 1
ATOM 1352 N N . ILE B 1 7 ? -2.273 -20.812 -10.742 1 75.5 7 ILE B N 1
ATOM 1353 C CA . ILE B 1 7 ? -1.993 -19.844 -11.805 1 75.5 7 ILE B CA 1
ATOM 1354 C C . ILE B 1 7 ? -2.938 -18.656 -11.68 1 75.5 7 ILE B C 1
ATOM 1356 O O . ILE B 1 7 ? -2.529 -17.5 -11.883 1 75.5 7 ILE B O 1
ATOM 1360 N N . LYS B 1 8 ? -4.23 -18.984 -11.367 1 76.5 8 LYS B N 1
ATOM 1361 C CA . LYS B 1 8 ? -5.223 -17.922 -11.188 1 76.5 8 LYS B CA 1
ATOM 1362 C C . LYS B 1 8 ? -4.848 -17.016 -10.031 1 76.5 8 LYS B C 1
ATOM 1364 O O . LYS B 1 8 ? -4.941 -15.789 -10.141 1 76.5 8 LYS B O 1
ATOM 1369 N N . GLU B 1 9 ? -4.445 -17.578 -9.016 1 79.94 9 GLU B N 1
ATOM 1370 C CA . GLU B 1 9 ? -4.043 -16.812 -7.84 1 79.94 9 GLU B CA 1
ATOM 1371 C C . GLU B 1 9 ? -2.842 -15.93 -8.141 1 79.94 9 GLU B C 1
ATOM 1373 O O . GLU B 1 9 ? -2.789 -14.773 -7.711 1 79.94 9 GLU B O 1
ATOM 1378 N N . LEU B 1 10 ? -1.943 -16.547 -8.891 1 83.81 10 LEU B N 1
ATOM 1379 C CA . LEU B 1 10 ? -0.768 -15.773 -9.266 1 83.81 10 LEU B CA 1
ATOM 1380 C C . LEU B 1 10 ? -1.162 -14.555 -10.102 1 83.81 10 LEU B C 1
ATOM 1382 O O . LEU B 1 10 ? -0.634 -13.461 -9.891 1 83.81 10 LEU B O 1
ATOM 1386 N N . HIS B 1 11 ? -2.092 -14.781 -10.969 1 83.31 11 HIS B N 1
ATOM 1387 C CA . HIS B 1 11 ? -2.541 -13.711 -11.852 1 83.31 11 HIS B CA 1
ATOM 1388 C C . HIS B 1 11 ? -3.174 -12.57 -11.055 1 83.31 11 HIS B C 1
ATOM 1390 O O . HIS B 1 11 ? -2.877 -11.398 -11.289 1 83.31 11 HIS B O 1
ATOM 1396 N N . TRP B 1 12 ? -4.02 -12.844 -10.086 1 85.19 12 TRP B N 1
ATOM 1397 C CA . TRP B 1 12 ? -4.672 -11.812 -9.281 1 85.19 12 TRP B CA 1
ATOM 1398 C C . TRP B 1 12 ? -3.656 -11.062 -8.43 1 85.19 12 TRP B C 1
ATOM 1400 O O . TRP B 1 12 ? -3.768 -9.844 -8.25 1 85.19 12 TRP B O 1
ATOM 1410 N N . LEU B 1 13 ? -2.734 -11.867 -7.918 1 86.94 13 LEU B N 1
ATOM 1411 C CA . LEU B 1 13 ? -1.748 -11.234 -7.055 1 86.94 13 LEU B CA 1
ATOM 1412 C C . LEU B 1 13 ? -0.87 -10.266 -7.844 1 86.94 13 LEU B C 1
ATOM 1414 O O . LEU B 1 13 ? -0.488 -9.211 -7.336 1 86.94 13 LEU B O 1
ATOM 1418 N N . LEU B 1 14 ? -0.583 -10.672 -9.047 1 87.75 14 LEU B N 1
ATOM 1419 C CA . LEU B 1 14 ? 0.177 -9.773 -9.914 1 87.75 14 LEU B CA 1
ATOM 1420 C C . LEU B 1 14 ? -0.602 -8.492 -10.188 1 87.75 14 LEU B C 1
ATOM 1422 O O . LEU B 1 14 ? -0.041 -7.398 -10.125 1 87.75 14 LEU B O 1
ATOM 1426 N N . ALA B 1 15 ? -1.843 -8.656 -10.492 1 89.62 15 ALA B N 1
ATOM 1427 C CA . ALA B 1 15 ? -2.693 -7.496 -10.758 1 89.62 15 ALA B CA 1
ATOM 1428 C C . ALA B 1 15 ? -2.768 -6.582 -9.539 1 89.62 15 ALA B C 1
ATOM 1430 O O . ALA B 1 15 ? -2.717 -5.355 -9.672 1 89.62 15 ALA B O 1
ATOM 1431 N N . VAL B 1 16 ? -2.869 -7.133 -8.398 1 91.56 16 VAL B N 1
ATOM 1432 C CA . VAL B 1 16 ? -2.922 -6.367 -7.152 1 91.56 16 VAL B CA 1
ATOM 1433 C C . VAL B 1 16 ? -1.628 -5.574 -6.98 1 91.56 16 VAL B C 1
ATOM 1435 O O . VAL B 1 16 ? -1.662 -4.367 -6.734 1 91.56 16 VAL B O 1
ATOM 1438 N N . THR B 1 17 ? -0.511 -6.211 -7.168 1 92.56 17 THR B N 1
ATOM 1439 C CA . THR B 1 17 ? 0.8 -5.594 -7 1 92.56 17 THR B CA 1
ATOM 1440 C C . THR B 1 17 ? 0.972 -4.422 -7.961 1 92.56 17 THR B C 1
ATOM 1442 O O . THR B 1 17 ? 1.592 -3.414 -7.613 1 92.56 17 THR B O 1
ATOM 1445 N N . GLN B 1 18 ? 0.341 -4.52 -9.086 1 92 18 GLN B N 1
ATOM 1446 C CA . GLN B 1 18 ? 0.504 -3.5 -10.117 1 92 18 GLN B CA 1
ATOM 1447 C C . GLN B 1 18 ? -0.415 -2.307 -9.867 1 92 18 GLN B C 1
ATOM 1449 O O . GLN B 1 18 ? -0.106 -1.183 -10.266 1 92 18 GLN B O 1
ATOM 1454 N N . ASN B 1 19 ? -1.487 -2.5 -9.156 1 92.38 19 ASN B N 1
ATOM 1455 C CA . ASN B 1 19 ? -2.523 -1.474 -9.125 1 92.38 19 ASN B CA 1
ATOM 1456 C C . ASN B 1 19 ? -2.576 -0.776 -7.766 1 92.38 19 ASN B C 1
ATOM 1458 O O . ASN B 1 19 ? -3.357 0.159 -7.574 1 92.38 19 ASN B O 1
ATOM 1462 N N . ILE B 1 20 ? -1.791 -1.193 -6.855 1 94.44 20 ILE B N 1
ATOM 1463 C CA . ILE B 1 20 ? -1.766 -0.521 -5.559 1 94.44 20 ILE B CA 1
ATOM 1464 C C . ILE B 1 20 ? -0.902 0.736 -5.648 1 94.44 20 ILE B C 1
ATOM 1466 O O . ILE B 1 20 ? 0.019 0.808 -6.465 1 94.44 20 ILE B O 1
ATOM 1470 N N . ASP B 1 21 ? -1.219 1.745 -4.824 1 94.38 21 ASP B N 1
ATOM 1471 C CA . ASP B 1 21 ? -0.51 3.021 -4.848 1 94.38 21 ASP B CA 1
ATOM 1472 C C . ASP B 1 21 ? 0.681 3.008 -3.893 1 94.38 21 ASP B C 1
ATOM 1474 O O . ASP B 1 21 ? 0.812 3.891 -3.043 1 94.38 21 ASP B O 1
ATOM 1478 N N . VAL B 1 22 ? 1.502 2.029 -3.951 1 96.62 22 VAL B N 1
ATOM 1479 C CA . VAL B 1 22 ? 2.756 1.861 -3.225 1 96.62 22 VAL B CA 1
ATOM 1480 C C . VAL B 1 22 ? 3.824 1.297 -4.16 1 96.62 22 VAL B C 1
ATOM 1482 O O . VAL B 1 22 ? 3.52 0.494 -5.043 1 96.62 22 VAL B O 1
ATOM 1485 N N . GLY B 1 23 ? 4.988 1.761 -4.012 1 97.44 23 GLY B N 1
ATOM 1486 C CA . GLY B 1 23 ? 6.07 1.188 -4.793 1 97.44 23 GLY B CA 1
ATOM 1487 C C . GLY B 1 23 ? 6.504 -0.182 -4.309 1 97.44 23 GLY B C 1
ATOM 1488 O O . GLY B 1 23 ? 6.688 -0.389 -3.105 1 97.44 23 GLY B O 1
ATOM 1489 N N . ILE B 1 24 ? 6.637 -1.069 -5.207 1 97 24 ILE B N 1
ATOM 1490 C CA . ILE B 1 24 ? 7.094 -2.414 -4.875 1 97 24 ILE B CA 1
ATOM 1491 C C . ILE B 1 24 ? 8.297 -2.781 -5.742 1 97 24 ILE B C 1
ATOM 1493 O O . ILE B 1 24 ? 8.195 -2.809 -6.969 1 97 24 ILE B O 1
ATOM 1497 N N . VAL B 1 25 ? 9.375 -3.09 -5.062 1 97.31 25 VAL B N 1
ATOM 1498 C CA . VAL B 1 25 ? 10.586 -3.568 -5.723 1 97.31 25 VAL B CA 1
ATOM 1499 C C . VAL B 1 25 ? 11.078 -4.844 -5.043 1 97.31 25 VAL B C 1
ATOM 1501 O O . VAL B 1 25 ? 11.211 -4.891 -3.818 1 97.31 25 VAL B O 1
ATOM 1504 N N . VAL B 1 26 ? 11.266 -5.875 -5.812 1 96.19 26 VAL B N 1
ATOM 1505 C CA . VAL B 1 26 ? 11.914 -7.074 -5.293 1 96.19 26 VAL B CA 1
ATOM 1506 C C . VAL B 1 26 ? 13.328 -7.188 -5.859 1 96.19 26 VAL B C 1
ATOM 1508 O O . VAL B 1 26 ? 13.523 -7.102 -7.07 1 96.19 26 VAL B O 1
ATOM 1511 N N . LEU B 1 27 ? 14.242 -7.355 -4.98 1 97.19 27 LEU B N 1
ATOM 1512 C CA . LEU B 1 27 ? 15.641 -7.488 -5.355 1 97.19 27 LEU B CA 1
ATOM 1513 C C . LEU B 1 27 ? 16.172 -8.883 -5.02 1 97.19 27 LEU B C 1
ATOM 1515 O O . LEU B 1 27 ? 15.797 -9.453 -3.992 1 97.19 27 LEU B O 1
ATOM 1519 N N . ASP B 1 28 ? 17 -9.367 -5.895 1 95.56 28 ASP B N 1
ATOM 1520 C CA . ASP B 1 28 ? 17.734 -10.555 -5.492 1 95.56 28 ASP B CA 1
ATOM 1521 C C . ASP B 1 28 ? 18.922 -10.188 -4.602 1 95.56 28 ASP B C 1
ATOM 1523 O O . ASP B 1 28 ? 19.062 -9.039 -4.195 1 95.56 28 ASP B O 1
ATOM 1527 N N . ARG B 1 29 ? 19.797 -11.164 -4.25 1 94.81 29 ARG B N 1
ATOM 1528 C CA . ARG B 1 29 ? 20.891 -10.977 -3.299 1 94.81 29 ARG B CA 1
ATOM 1529 C C . ARG B 1 29 ? 22 -10.133 -3.908 1 94.81 29 ARG B C 1
ATOM 1531 O O . ARG B 1 29 ? 22.906 -9.68 -3.197 1 94.81 29 ARG B O 1
ATOM 1538 N N . GLU B 1 30 ? 21.953 -9.906 -5.164 1 97.25 30 GLU B N 1
ATOM 1539 C CA . GLU B 1 30 ? 22.938 -9.07 -5.848 1 97.25 30 GLU B CA 1
ATOM 1540 C C . GLU B 1 30 ? 22.359 -7.691 -6.156 1 97.25 30 GLU B C 1
ATOM 1542 O O . GLU B 1 30 ? 22.922 -6.945 -6.961 1 97.25 30 GLU B O 1
ATOM 1547 N N . TYR B 1 31 ? 21.25 -7.355 -5.617 1 98.12 31 TYR B N 1
ATOM 1548 C CA . TYR B 1 31 ? 20.594 -6.055 -5.715 1 98.12 31 TYR B CA 1
ATOM 1549 C C . TYR B 1 31 ? 20.031 -5.836 -7.113 1 98.12 31 TYR B C 1
ATOM 1551 O O . TYR B 1 31 ? 19.906 -4.695 -7.566 1 98.12 31 TYR B O 1
ATOM 1559 N N . ARG B 1 32 ? 19.781 -6.973 -7.805 1 98.12 32 ARG B N 1
ATOM 1560 C CA . ARG B 1 32 ? 19.156 -6.855 -9.125 1 98.12 32 ARG B CA 1
ATOM 1561 C C . ARG B 1 32 ? 17.641 -6.895 -9.016 1 98.12 32 ARG B C 1
ATOM 1563 O O . ARG B 1 32 ? 17.078 -7.695 -8.258 1 98.12 32 ARG B O 1
ATOM 1570 N N . VAL B 1 33 ? 16.984 -6.094 -9.797 1 97.69 33 VAL B N 1
ATOM 1571 C CA . VAL B 1 33 ? 15.539 -5.926 -9.742 1 97.69 33 VAL B CA 1
ATOM 1572 C C . VAL B 1 33 ? 14.852 -7.137 -10.367 1 97.69 33 VAL B C 1
ATOM 1574 O O . VAL B 1 33 ? 15.156 -7.512 -11.5 1 97.69 33 VAL B O 1
ATOM 1577 N N . GLN B 1 34 ? 13.906 -7.68 -9.602 1 94.38 34 GLN B N 1
ATOM 1578 C CA . GLN B 1 34 ? 13.125 -8.812 -10.086 1 94.38 34 GLN B CA 1
ATOM 1579 C C . GLN B 1 34 ? 11.656 -8.43 -10.258 1 94.38 34 GLN B C 1
ATOM 1581 O O . GLN B 1 34 ? 10.953 -9.016 -11.086 1 94.38 34 GLN B O 1
ATOM 1586 N N . VAL B 1 35 ? 11.203 -7.562 -9.492 1 93.56 35 VAL B N 1
ATOM 1587 C CA . VAL B 1 35 ? 9.852 -7.02 -9.594 1 93.56 35 VAL B CA 1
ATOM 1588 C C . VAL B 1 35 ? 9.906 -5.492 -9.562 1 93.56 35 VAL B C 1
ATOM 1590 O O . VAL B 1 35 ? 10.648 -4.906 -8.773 1 93.56 35 VAL B O 1
ATOM 1593 N N . TRP B 1 36 ? 9.234 -4.891 -10.461 1 96.38 36 TRP B N 1
ATOM 1594 C CA . TRP B 1 36 ? 9.102 -3.451 -10.664 1 96.38 36 TRP B CA 1
ATOM 1595 C C . TRP B 1 36 ? 7.672 -3.08 -11.023 1 96.38 36 TRP B C 1
ATOM 1597 O O . TRP B 1 36 ? 7.23 -3.297 -12.156 1 96.38 36 TRP B O 1
ATOM 1607 N N . ASN B 1 37 ? 6.93 -2.559 -10.016 1 96.12 37 ASN B N 1
ATOM 1608 C CA . ASN B 1 37 ? 5.508 -2.402 -10.297 1 96.12 37 ASN B CA 1
ATOM 1609 C C . ASN B 1 37 ? 5.211 -1.054 -10.945 1 96.12 37 ASN B C 1
ATOM 1611 O O . ASN B 1 37 ? 6.113 -0.238 -11.133 1 96.12 37 ASN B O 1
ATOM 1615 N N . THR B 1 38 ? 3.992 -0.78 -11.328 1 95.81 38 THR B N 1
ATOM 1616 C CA . THR B 1 38 ? 3.555 0.376 -12.102 1 95.81 38 THR B CA 1
ATOM 1617 C C . THR B 1 38 ? 3.854 1.672 -11.352 1 95.81 38 THR B C 1
ATOM 1619 O O . THR B 1 38 ? 4.254 2.668 -11.961 1 95.81 38 THR B O 1
ATOM 1622 N N . PHE B 1 39 ? 3.676 1.641 -10.07 1 96 39 PHE B N 1
ATOM 1623 C CA . PHE B 1 39 ? 4.016 2.809 -9.266 1 96 39 PHE B CA 1
ATOM 1624 C C . PHE B 1 39 ? 5.461 3.227 -9.5 1 96 39 PHE B C 1
ATOM 1626 O O . PHE B 1 39 ? 5.742 4.402 -9.742 1 96 39 PHE B O 1
ATOM 1633 N N . MET B 1 40 ? 6.324 2.26 -9.43 1 97.25 40 MET B N 1
ATOM 1634 C CA . MET B 1 40 ? 7.742 2.531 -9.641 1 97.25 40 MET B CA 1
ATOM 1635 C C . MET B 1 40 ? 7.988 3.084 -11.039 1 97.25 40 MET B C 1
ATOM 1637 O O . MET B 1 40 ? 8.766 4.027 -11.211 1 97.25 40 MET B O 1
ATOM 1641 N N . GLU B 1 41 ? 7.383 2.5 -11.977 1 96.94 41 GLU B N 1
ATOM 1642 C CA . GLU B 1 41 ? 7.496 2.979 -13.352 1 96.94 41 GLU B CA 1
ATOM 1643 C C . GLU B 1 41 ? 7.059 4.434 -13.469 1 96.94 41 GLU B C 1
ATOM 1645 O O . GLU B 1 41 ? 7.809 5.273 -13.969 1 96.94 41 GLU B O 1
ATOM 1650 N N . ASN B 1 42 ? 5.953 4.77 -12.961 1 94.88 42 ASN B N 1
ATOM 1651 C CA . ASN B 1 42 ? 5.352 6.09 -13.086 1 94.88 42 ASN B CA 1
ATOM 1652 C C . ASN B 1 42 ? 6.168 7.152 -12.359 1 94.88 42 ASN B C 1
ATOM 1654 O O . ASN B 1 42 ? 6.332 8.266 -12.852 1 94.88 42 ASN B O 1
ATOM 1658 N N . ARG B 1 43 ? 6.66 6.758 -11.211 1 95 43 ARG B N 1
ATOM 1659 C CA . ARG B 1 43 ? 7.328 7.754 -10.383 1 95 43 ARG B CA 1
ATOM 1660 C C . ARG B 1 43 ? 8.789 7.918 -10.797 1 95 43 ARG B C 1
ATOM 1662 O O . ARG B 1 43 ? 9.336 9.016 -10.727 1 95 43 ARG B O 1
ATOM 1669 N N . SER B 1 44 ? 9.414 6.875 -11.164 1 95.12 44 SER B N 1
ATOM 1670 C CA . SER B 1 44 ? 10.828 6.934 -11.516 1 95.12 44 SER B CA 1
ATOM 1671 C C . SER B 1 44 ? 11.016 7.273 -12.984 1 95.12 44 SER B C 1
ATOM 1673 O O . SER B 1 44 ? 12.094 7.719 -13.391 1 95.12 44 SER B O 1
ATOM 1675 N N . GLY B 1 45 ? 10.016 6.98 -13.805 1 94.75 45 GLY B N 1
ATOM 1676 C CA . GLY B 1 45 ? 10.141 7.113 -15.242 1 94.75 45 GLY B CA 1
ATOM 1677 C C . GLY B 1 45 ? 10.852 5.941 -15.891 1 94.75 45 GLY B C 1
ATOM 1678 O O . GLY B 1 45 ? 11.078 5.938 -17.109 1 94.75 45 GLY B O 1
ATOM 1679 N N . VAL B 1 46 ? 11.273 4.938 -15.133 1 96.62 46 VAL B N 1
ATOM 1680 C CA . VAL B 1 46 ? 11.953 3.756 -15.648 1 96.62 46 VAL B CA 1
ATOM 1681 C C . VAL B 1 46 ? 10.938 2.65 -15.922 1 96.62 46 VAL B C 1
ATOM 1683 O O . VAL B 1 46 ? 10.242 2.197 -15.008 1 96.62 46 VAL B O 1
ATOM 1686 N N . VAL B 1 47 ? 10.836 2.217 -17.125 1 96.5 47 VAL B N 1
ATOM 1687 C CA . VAL B 1 47 ? 9.875 1.184 -17.484 1 96.5 47 VAL B CA 1
ATOM 1688 C C . VAL B 1 47 ? 10.367 -0.177 -17 1 96.5 47 VAL B C 1
ATOM 1690 O O . VAL B 1 47 ? 11.578 -0.395 -16.859 1 96.5 47 VAL B O 1
ATOM 1693 N N . PRO B 1 48 ? 9.469 -1.11 -16.797 1 95.56 48 PRO B N 1
ATOM 1694 C CA . PRO B 1 48 ? 9.812 -2.406 -16.219 1 95.56 48 PRO B CA 1
ATOM 1695 C C . PRO B 1 48 ? 10.898 -3.139 -17 1 95.56 48 PRO B C 1
ATOM 1697 O O . PRO B 1 48 ? 11.805 -3.732 -16.406 1 95.56 48 PRO B O 1
ATOM 1700 N N . TYR B 1 49 ? 10.852 -3.16 -18.25 1 95.69 49 TYR B N 1
ATOM 1701 C CA . TYR B 1 49 ? 11.82 -3.893 -19.062 1 95.69 49 TYR B CA 1
ATOM 1702 C C . TYR B 1 49 ? 13.227 -3.324 -18.875 1 95.69 49 TYR B C 1
ATOM 1704 O O . TYR B 1 49 ? 14.211 -4.066 -18.875 1 95.69 49 TYR B O 1
ATOM 1712 N N . GLU B 1 50 ? 13.344 -2.035 -18.672 1 97.19 50 GLU B N 1
ATOM 1713 C CA . GLU B 1 50 ? 14.625 -1.385 -18.422 1 97.19 50 GLU B CA 1
ATOM 1714 C C . GLU B 1 50 ? 15.109 -1.64 -16.984 1 97.19 50 GLU B C 1
ATOM 1716 O O . GLU B 1 50 ? 16.312 -1.668 -16.734 1 97.19 50 GLU B O 1
ATOM 1721 N N . ALA B 1 51 ? 14.18 -1.833 -16.078 1 97.94 51 ALA B N 1
ATOM 1722 C CA . ALA B 1 51 ? 14.516 -2.033 -14.664 1 97.94 51 ALA B CA 1
ATOM 1723 C C . ALA B 1 51 ? 14.867 -3.492 -14.391 1 97.94 51 ALA B C 1
ATOM 1725 O O . ALA B 1 51 ? 15.664 -3.785 -13.492 1 97.94 51 ALA B O 1
ATOM 1726 N N . SER B 1 52 ? 14.336 -4.387 -15.18 1 97.19 52 SER B N 1
ATOM 1727 C CA . SER B 1 52 ? 14.453 -5.82 -14.938 1 97.19 52 SER B CA 1
ATOM 1728 C C . SER B 1 52 ? 15.914 -6.266 -14.938 1 97.19 52 SER B C 1
ATOM 1730 O O . SER B 1 52 ? 16.656 -5.973 -15.875 1 97.19 52 SER B O 1
ATOM 1732 N N . ASN B 1 53 ? 16.328 -6.891 -13.898 1 97.56 53 ASN B N 1
ATOM 1733 C CA . ASN B 1 53 ? 17.641 -7.5 -13.711 1 97.56 53 ASN B CA 1
ATOM 1734 C C . ASN B 1 53 ? 18.734 -6.441 -13.641 1 97.56 53 ASN B C 1
ATOM 1736 O O . ASN B 1 53 ? 19.922 -6.773 -13.688 1 97.56 53 ASN B O 1
ATOM 1740 N N . GLN B 1 54 ? 18.391 -5.195 -13.586 1 98.25 54 GLN B N 1
ATOM 1741 C CA . GLN B 1 54 ? 19.375 -4.129 -13.367 1 98.25 54 GLN B CA 1
ATOM 1742 C C . GLN B 1 54 ? 19.625 -3.918 -11.875 1 98.25 54 GLN B C 1
ATOM 1744 O O . GLN B 1 54 ? 18.75 -4.164 -11.047 1 98.25 54 GLN B O 1
ATOM 1749 N N . SER B 1 55 ? 20.844 -3.486 -11.609 1 98.44 55 SER B N 1
ATOM 1750 C CA . SER B 1 55 ? 21.172 -3.133 -10.227 1 98.44 55 SER B CA 1
ATOM 1751 C C . SER B 1 55 ? 20.391 -1.901 -9.781 1 98.44 55 SER B C 1
ATOM 1753 O O . SER B 1 55 ? 20.281 -0.921 -10.516 1 98.44 55 SER B O 1
ATOM 1755 N N . ILE B 1 56 ? 19.891 -1.939 -8.586 1 98.38 56 ILE B N 1
ATOM 1756 C CA . ILE B 1 56 ? 19.172 -0.793 -8.039 1 98.38 56 ILE B CA 1
ATOM 1757 C C . ILE B 1 56 ? 20.094 0.42 -7.984 1 98.38 56 ILE B C 1
ATOM 1759 O O . ILE B 1 56 ? 19.641 1.56 -8.133 1 98.38 56 ILE B O 1
ATOM 1763 N N . PHE B 1 57 ? 21.422 0.152 -7.848 1 98.19 57 PHE B N 1
ATOM 1764 C CA . PHE B 1 57 ? 22.391 1.232 -7.738 1 98.19 57 PHE B CA 1
ATOM 1765 C C . PHE B 1 57 ? 22.641 1.883 -9.094 1 98.19 57 PHE B C 1
ATOM 1767 O O . PHE B 1 57 ? 23.031 3.047 -9.172 1 98.19 57 PHE B O 1
ATOM 1774 N N . THR B 1 58 ? 22.438 1.14 -10.117 1 98 58 THR B N 1
ATOM 1775 C CA . THR B 1 58 ? 22.516 1.703 -11.461 1 98 58 THR B CA 1
ATOM 1776 C C . THR B 1 58 ? 21.281 2.551 -11.758 1 98 58 THR B C 1
ATOM 1778 O O . THR B 1 58 ? 21.391 3.629 -12.352 1 98 58 THR B O 1
ATOM 1781 N N . LEU B 1 59 ? 20.141 2.1 -11.359 1 97.88 59 LEU B N 1
ATOM 1782 C CA . LEU B 1 59 ? 18.891 2.795 -11.602 1 97.88 59 LEU B CA 1
ATOM 1783 C C . LEU B 1 59 ? 18.797 4.07 -10.773 1 97.88 59 LEU B C 1
ATOM 1785 O O . LEU B 1 59 ? 18.203 5.059 -11.203 1 97.88 59 LEU B O 1
ATOM 1789 N N . PHE B 1 60 ? 19.375 3.994 -9.602 1 97.69 60 PHE B N 1
ATOM 1790 C CA . PHE B 1 60 ? 19.391 5.133 -8.688 1 97.69 60 PHE B CA 1
ATOM 1791 C C . PHE B 1 60 ? 20.797 5.398 -8.18 1 97.69 60 PHE B C 1
ATOM 1793 O O . PHE B 1 60 ? 21.125 5.051 -7.039 1 97.69 60 PHE B O 1
ATOM 1800 N N . PRO B 1 61 ? 21.531 6.129 -8.891 1 96.88 61 PRO B N 1
ATOM 1801 C CA . PRO B 1 61 ? 22.938 6.348 -8.539 1 96.88 61 PRO B CA 1
ATOM 1802 C C . PRO B 1 61 ? 23.109 7.184 -7.273 1 96.88 61 PRO B C 1
ATOM 1804 O O . PRO B 1 61 ? 24.156 7.148 -6.633 1 96.88 61 PRO B O 1
ATOM 1807 N N . ASP B 1 62 ? 22.156 7.902 -6.879 1 95.5 62 ASP B N 1
ATOM 1808 C CA . ASP B 1 62 ? 22.219 8.75 -5.691 1 95.5 62 ASP B CA 1
ATOM 1809 C C . ASP B 1 62 ? 21.906 7.957 -4.426 1 95.5 62 ASP B C 1
ATOM 1811 O O . ASP B 1 62 ? 22.062 8.469 -3.314 1 95.5 62 ASP B O 1
ATOM 1815 N N . LEU B 1 63 ? 21.438 6.746 -4.547 1 97 63 LEU B N 1
ATOM 1816 C CA . LEU B 1 63 ? 21.203 5.887 -3.393 1 97 63 LEU B CA 1
ATOM 1817 C C . LEU B 1 63 ? 22.516 5.523 -2.701 1 97 63 LEU B C 1
ATOM 1819 O O . LEU B 1 63 ? 23.438 5.027 -3.342 1 97 63 LEU B O 1
ATOM 1823 N N . ASN B 1 64 ? 22.562 5.84 -1.45 1 96.44 64 ASN B N 1
ATOM 1824 C CA . ASN B 1 64 ? 23.766 5.52 -0.685 1 96.44 64 ASN B CA 1
ATOM 1825 C C . ASN B 1 64 ? 23.984 4.012 -0.591 1 96.44 64 ASN B C 1
ATOM 1827 O O . ASN B 1 64 ? 23.312 3.328 0.176 1 96.44 64 ASN B O 1
ATOM 1831 N N . ARG B 1 65 ? 24.938 3.494 -1.318 1 97.12 65 ARG B N 1
ATOM 1832 C CA . ARG B 1 65 ? 25.156 2.057 -1.444 1 97.12 65 ARG B CA 1
ATOM 1833 C C . ARG B 1 65 ? 25.531 1.442 -0.1 1 97.12 65 ARG B C 1
ATOM 1835 O O . ARG B 1 65 ? 25.016 0.39 0.274 1 97.12 65 ARG B O 1
ATOM 1842 N N . LYS B 1 66 ? 26.438 2.084 0.572 1 97.69 66 LYS B N 1
ATOM 1843 C CA . LYS B 1 66 ? 26.906 1.553 1.849 1 97.69 66 LYS B CA 1
ATOM 1844 C C . LYS B 1 66 ? 25.766 1.458 2.855 1 97.69 66 LYS B C 1
ATOM 1846 O O . LYS B 1 66 ? 25.562 0.414 3.48 1 97.69 66 LYS B O 1
ATOM 1851 N N . TRP B 1 67 ? 25.078 2.494 2.99 1 97.44 67 TRP B N 1
ATOM 1852 C CA . TRP B 1 67 ? 23.969 2.541 3.922 1 97.44 67 TRP B CA 1
ATOM 1853 C C . TRP B 1 67 ? 22.906 1.507 3.549 1 97.44 67 TRP B C 1
ATOM 1855 O O . TRP B 1 67 ? 22.438 0.751 4.406 1 97.44 67 TRP B O 1
ATOM 1865 N N . PHE B 1 68 ? 22.547 1.499 2.293 1 97.94 68 PHE B N 1
ATOM 1866 C CA . PHE B 1 68 ? 21.5 0.606 1.813 1 97.94 68 PHE B CA 1
ATOM 1867 C C . PHE B 1 68 ? 21.891 -0.852 2.002 1 97.94 68 PHE B C 1
ATOM 1869 O O . PHE B 1 68 ? 21.094 -1.667 2.463 1 97.94 68 PHE B O 1
ATO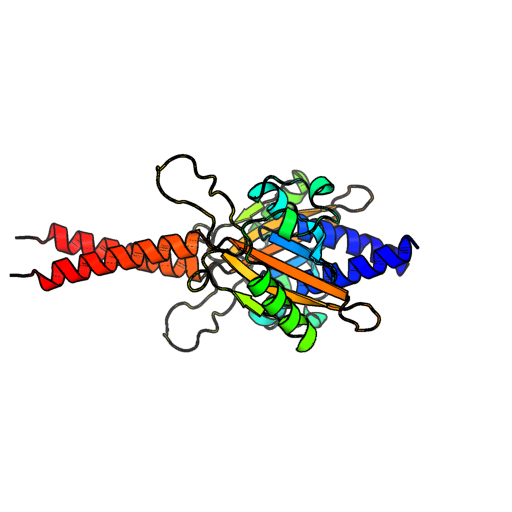M 1876 N N . SER B 1 69 ? 23.094 -1.193 1.635 1 97.81 69 SER B N 1
ATOM 1877 C CA . SER B 1 69 ? 23.594 -2.561 1.767 1 97.81 69 SER B CA 1
ATOM 1878 C C . SER B 1 69 ? 23.578 -3.016 3.223 1 97.81 69 SER B C 1
ATOM 1880 O O . SER B 1 69 ? 23.25 -4.168 3.516 1 97.81 69 SER B O 1
ATOM 1882 N N . LYS B 1 70 ? 23.938 -2.119 4.098 1 97.44 70 LYS B N 1
ATOM 1883 C CA . LYS B 1 70 ? 23.906 -2.451 5.516 1 97.44 70 LYS B CA 1
ATOM 1884 C C . LYS B 1 70 ? 22.5 -2.75 5.984 1 97.44 70 LYS B C 1
ATOM 1886 O O . LYS B 1 70 ? 22.266 -3.686 6.758 1 97.44 70 LYS B O 1
ATOM 1891 N N . LYS B 1 71 ? 21.547 -1.921 5.582 1 96.88 71 LYS B N 1
ATOM 1892 C CA . LYS B 1 71 ? 20.156 -2.156 5.934 1 96.88 71 LYS B CA 1
ATOM 1893 C C . LYS B 1 71 ? 19.6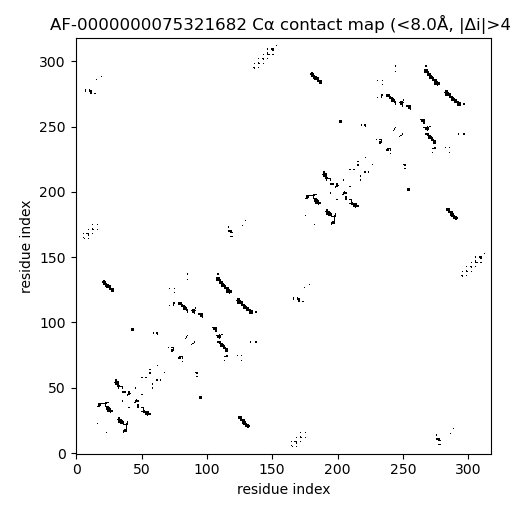72 -3.506 5.41 1 96.88 71 LYS B C 1
ATOM 1895 O O . LYS B 1 71 ? 19.016 -4.258 6.129 1 96.88 71 LYS B O 1
ATOM 1900 N N . VAL B 1 72 ? 20.031 -3.801 4.184 1 97.12 72 VAL B N 1
ATOM 1901 C CA . VAL B 1 72 ? 19.625 -5.055 3.557 1 97.12 72 VAL B CA 1
ATOM 1902 C C . VAL B 1 72 ? 20.266 -6.23 4.293 1 97.12 72 VAL B C 1
ATOM 1904 O O . VAL B 1 72 ? 19.594 -7.23 4.57 1 97.12 72 VAL B O 1
ATOM 1907 N N . ASP B 1 73 ? 21.5 -6.105 4.574 1 96.88 73 ASP B N 1
ATOM 1908 C CA . ASP B 1 73 ? 22.219 -7.152 5.305 1 96.88 73 ASP B CA 1
ATOM 1909 C C . ASP B 1 73 ? 21.531 -7.449 6.641 1 96.88 73 ASP B C 1
ATOM 1911 O O . ASP B 1 73 ? 21.422 -8.609 7.035 1 96.88 73 ASP B O 1
ATOM 1915 N N . ASN B 1 74 ? 21.188 -6.402 7.316 1 96.81 74 ASN B N 1
ATOM 1916 C CA . ASN B 1 74 ? 20.5 -6.562 8.594 1 96.81 74 ASN B CA 1
ATOM 1917 C C . ASN B 1 74 ? 19.188 -7.32 8.438 1 96.81 74 ASN B C 1
ATOM 1919 O O . ASN B 1 74 ? 18.875 -8.195 9.25 1 96.81 74 ASN B O 1
ATOM 1923 N N . VAL B 1 75 ? 18.453 -7.008 7.398 1 96.94 75 VAL B N 1
ATOM 1924 C CA . VAL B 1 75 ? 17.172 -7.668 7.117 1 96.94 75 VAL B CA 1
ATOM 1925 C C . VAL B 1 75 ? 17.422 -9.156 6.863 1 96.94 75 VAL B C 1
ATOM 1927 O O . VAL B 1 75 ? 16.672 -10 7.375 1 96.94 75 VAL B O 1
ATOM 1930 N N . ILE B 1 76 ? 18.438 -9.469 6.145 1 95.06 76 ILE B N 1
ATOM 1931 C CA . ILE B 1 76 ? 18.75 -10.844 5.789 1 95.06 76 ILE B CA 1
ATOM 1932 C C . ILE B 1 76 ? 19.25 -11.594 7.02 1 95.06 76 ILE B C 1
ATOM 1934 O O . ILE B 1 76 ? 18.797 -12.711 7.301 1 95.06 76 ILE B O 1
ATOM 1938 N N . ALA B 1 77 ? 20.156 -11.039 7.754 1 95.31 77 ALA B N 1
ATOM 1939 C CA . ALA B 1 77 ? 20.812 -11.68 8.898 1 95.31 77 ALA B CA 1
ATOM 1940 C C . ALA B 1 77 ? 19.797 -11.953 10.016 1 95.31 77 ALA B C 1
ATOM 1942 O O . ALA B 1 77 ? 19.812 -13.023 10.617 1 95.31 77 ALA B O 1
ATOM 1943 N N . LEU B 1 78 ? 18.953 -10.992 10.312 1 93.88 78 LEU B N 1
ATOM 1944 C CA . LEU B 1 78 ? 18.031 -11.078 11.438 1 93.88 78 LEU B CA 1
ATOM 1945 C C . LEU B 1 78 ? 16.703 -11.703 11.008 1 93.88 78 LEU B C 1
ATOM 1947 O O . LEU B 1 78 ? 15.938 -12.18 11.852 1 93.88 78 LEU B O 1
ATOM 1951 N N . GLY B 1 79 ? 16.422 -11.633 9.742 1 92.31 79 GLY B N 1
ATOM 1952 C CA . GLY B 1 79 ? 15.164 -12.156 9.211 1 92.31 79 GLY B CA 1
ATOM 1953 C C . GLY B 1 79 ? 13.961 -11.305 9.562 1 92.31 79 GLY B C 1
ATOM 1954 O O . GLY B 1 79 ? 12.828 -11.797 9.562 1 92.31 79 GLY B O 1
ATOM 1955 N N . THR B 1 80 ? 14.219 -10.047 9.938 1 92.25 80 THR B N 1
ATOM 1956 C CA . THR B 1 80 ? 13.141 -9.141 10.336 1 92.25 80 THR B CA 1
ATOM 1957 C C . THR B 1 80 ? 13.102 -7.914 9.43 1 92.25 80 THR B C 1
ATOM 1959 O O . THR B 1 80 ? 14.117 -7.543 8.836 1 92.25 80 THR B O 1
ATOM 1962 N N . PRO B 1 81 ? 11.969 -7.324 9.336 1 95.88 81 PRO B N 1
ATOM 1963 C CA . PRO B 1 81 ? 11.852 -6.148 8.469 1 95.88 81 PRO B CA 1
ATOM 1964 C C . PRO B 1 81 ? 12.609 -4.938 9.008 1 95.88 81 PRO B C 1
ATOM 1966 O O . PRO B 1 81 ? 12.875 -4.859 10.211 1 95.88 81 PRO B O 1
ATOM 1969 N N . ALA B 1 82 ? 12.984 -4.078 8.125 1 96.12 82 ALA B N 1
ATOM 1970 C CA . ALA B 1 82 ? 13.531 -2.756 8.422 1 96.12 82 ALA B CA 1
ATOM 1971 C C . ALA B 1 82 ? 12.648 -1.652 7.852 1 96.12 82 ALA B C 1
ATOM 1973 O O . ALA B 1 82 ? 12.031 -1.823 6.797 1 96.12 82 ALA B O 1
ATOM 1974 N N . PHE B 1 83 ? 12.664 -0.533 8.57 1 95.38 83 PHE B N 1
ATOM 1975 C CA . PHE B 1 83 ? 11.789 0.565 8.172 1 95.38 83 PHE B CA 1
ATOM 1976 C C . PHE B 1 83 ? 12.555 1.883 8.148 1 95.38 83 PHE B C 1
ATOM 1978 O O . PHE B 1 83 ? 13.539 2.049 8.875 1 95.38 83 PHE B O 1
ATOM 1985 N N . THR B 1 84 ? 12.211 2.76 7.234 1 96.19 84 THR B N 1
ATOM 1986 C CA . THR B 1 84 ? 12.625 4.16 7.281 1 96.19 84 THR B CA 1
ATOM 1987 C C . THR B 1 84 ? 11.406 5.082 7.266 1 96.19 84 THR B C 1
ATOM 1989 O O . THR B 1 84 ? 10.414 4.797 6.59 1 96.19 84 THR B O 1
ATOM 1992 N N . ILE B 1 85 ? 11.477 6.172 8.016 1 96.19 85 ILE B N 1
ATOM 1993 C CA . ILE B 1 85 ? 10.398 7.16 8.055 1 96.19 85 ILE B CA 1
ATOM 1994 C C . ILE B 1 85 ? 10.906 8.492 7.5 1 96.19 85 ILE B C 1
ATOM 1996 O O . ILE B 1 85 ? 12.086 8.812 7.629 1 96.19 85 ILE B O 1
ATOM 2000 N N . TRP B 1 86 ? 9.969 9.234 6.969 1 95.12 86 TRP B N 1
ATOM 2001 C CA . TRP B 1 86 ? 10.336 10.43 6.211 1 95.12 86 TRP B CA 1
ATOM 2002 C C . TRP B 1 86 ? 11 11.461 7.117 1 95.12 86 TRP B C 1
ATOM 2004 O O . TRP B 1 86 ? 11.812 12.273 6.66 1 95.12 86 TRP B O 1
ATOM 2014 N N . GLU B 1 87 ? 10.688 11.438 8.406 1 93.88 87 GLU B N 1
ATOM 2015 C CA . GLU B 1 87 ? 11.266 12.398 9.352 1 93.88 87 GLU B CA 1
ATOM 2016 C C . GLU B 1 87 ? 12.766 12.172 9.516 1 93.88 87 GLU B C 1
ATOM 2018 O O . GLU B 1 87 ? 13.516 13.12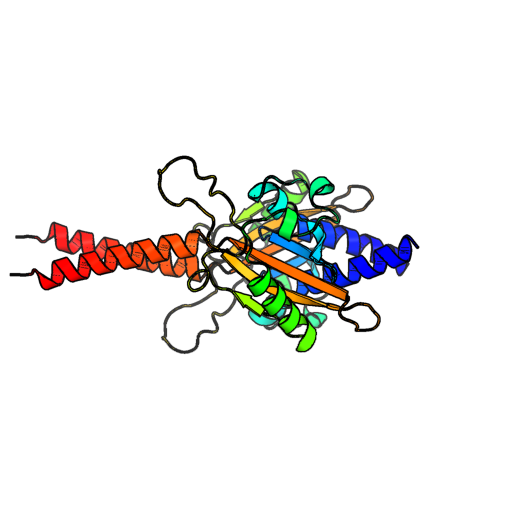5 9.758 1 93.88 87 GLU B O 1
ATOM 2023 N N . GLN B 1 88 ? 13.203 10.953 9.406 1 93.94 88 GLN B N 1
ATOM 2024 C CA . GLN B 1 88 ? 14.617 10.609 9.562 1 93.94 88 GLN B CA 1
ATOM 2025 C C . GLN B 1 88 ? 15.336 10.617 8.219 1 93.94 88 GLN B C 1
ATOM 2027 O O . GLN B 1 88 ? 16.469 11.102 8.117 1 93.94 88 GLN B O 1
ATOM 2032 N N . ARG B 1 89 ? 14.75 10.055 7.316 1 95 89 ARG B N 1
ATOM 2033 C CA . ARG B 1 89 ? 15.227 9.984 5.941 1 95 89 ARG B CA 1
ATOM 2034 C C . ARG B 1 89 ? 14.109 10.305 4.953 1 95 89 ARG B C 1
ATOM 2036 O O . ARG B 1 89 ? 13.25 9.461 4.691 1 95 89 ARG B O 1
ATOM 2043 N N . PRO B 1 90 ? 14.141 11.555 4.363 1 94.94 90 PRO B N 1
ATOM 2044 C CA . PRO B 1 90 ? 13.008 12.047 3.582 1 94.94 90 PRO B CA 1
ATOM 2045 C C . PRO B 1 90 ? 12.586 11.078 2.475 1 94.94 90 PRO B C 1
ATOM 2047 O O . PRO B 1 90 ? 11.414 11.023 2.113 1 94.94 90 PRO B O 1
ATOM 2050 N N . TYR B 1 91 ? 13.555 10.422 1.902 1 96.31 91 TYR B N 1
ATOM 2051 C CA . TYR B 1 91 ? 13.266 9.461 0.844 1 96.31 91 TYR B CA 1
ATOM 2052 C C . TYR B 1 91 ? 14.367 8.422 0.73 1 96.31 91 TYR B C 1
ATOM 2054 O O . TYR B 1 91 ? 15.5 8.664 1.157 1 96.31 91 TYR B O 1
ATOM 2062 N N . LEU B 1 92 ? 14.016 7.215 0.269 1 96.75 92 LEU B N 1
ATOM 2063 C CA . LEU B 1 92 ? 15.016 6.207 -0.083 1 96.75 92 LEU B CA 1
ATOM 2064 C C . LEU B 1 92 ? 15.602 6.484 -1.463 1 96.75 92 LEU B C 1
ATOM 2066 O O . LEU B 1 92 ? 16.828 6.547 -1.622 1 96.75 92 LEU B O 1
ATOM 2070 N N . VAL B 1 93 ? 14.711 6.602 -2.467 1 96.06 93 VAL B N 1
ATOM 2071 C CA . VAL B 1 93 ? 15.039 6.996 -3.832 1 96.06 93 VAL B CA 1
ATOM 2072 C C . VAL B 1 93 ? 14.25 8.25 -4.215 1 96.06 93 VAL B C 1
ATOM 2074 O O . VAL B 1 93 ? 13.07 8.375 -3.869 1 96.06 93 VAL B O 1
ATOM 2077 N N . ARG B 1 94 ? 14.914 9.094 -4.848 1 93.56 94 ARG B N 1
ATOM 2078 C CA . ARG B 1 94 ? 14.312 10.398 -5.117 1 93.56 94 ARG B CA 1
ATOM 2079 C C . ARG B 1 94 ? 13.359 10.328 -6.305 1 93.56 94 ARG B C 1
ATOM 2081 O O . ARG B 1 94 ? 13.758 9.953 -7.41 1 93.56 94 ARG B O 1
ATOM 2088 N N . PHE B 1 95 ? 12.086 10.602 -6.051 1 94.62 95 PHE B N 1
ATOM 2089 C CA . PHE B 1 95 ? 11.078 10.758 -7.094 1 94.62 95 PHE B CA 1
ATOM 2090 C C . PHE B 1 95 ? 10.664 12.219 -7.23 1 94.62 95 PHE B C 1
ATOM 2092 O O . PHE B 1 95 ? 10.523 12.93 -6.23 1 94.62 95 PHE B O 1
ATOM 2099 N N . LYS B 1 96 ? 10.531 12.688 -8.523 1 82.44 96 LYS B N 1
ATOM 2100 C CA . LYS B 1 96 ? 10.086 14.055 -8.734 1 82.44 96 LYS B CA 1
ATOM 2101 C C . LYS B 1 96 ? 8.609 14.219 -8.391 1 82.44 96 LYS B C 1
ATOM 2103 O O . LYS B 1 96 ? 7.816 13.297 -8.586 1 82.44 96 LYS B O 1
ATOM 2108 N N . ASN B 1 97 ? 8.266 15.289 -7.652 1 72.12 97 ASN B N 1
ATOM 2109 C CA . ASN B 1 97 ? 6.863 15.57 -7.379 1 72.12 97 ASN B CA 1
ATOM 2110 C C . ASN B 1 97 ? 6.164 16.172 -8.594 1 72.12 97 ASN B C 1
ATOM 2112 O O . ASN B 1 97 ? 6.762 16.938 -9.344 1 72.12 97 ASN B O 1
ATOM 2116 N N . TYR B 1 98 ? 5.176 15.547 -9.312 1 57.88 98 TYR B N 1
ATOM 2117 C CA . TYR B 1 98 ? 4.508 16.047 -10.508 1 57.88 98 TYR B CA 1
ATOM 2118 C C . TYR B 1 98 ? 3.715 17.312 -10.203 1 57.88 98 TYR B C 1
ATOM 2120 O O . TYR B 1 98 ? 3 17.828 -11.062 1 57.88 98 TYR B O 1
ATOM 2128 N N . GLN B 1 99 ? 3.314 17.688 -9.133 1 52.69 99 GLN B N 1
ATOM 2129 C CA . GLN B 1 99 ? 2.344 18.766 -9.141 1 52.69 99 GLN B CA 1
ATOM 2130 C C . GLN B 1 99 ? 2.953 20.047 -9.703 1 52.69 99 GLN B C 1
ATOM 2132 O O . GLN B 1 99 ? 3.92 20.578 -9.156 1 52.69 99 GLN B O 1
ATOM 2137 N N . PRO B 1 100 ? 2.559 20.297 -11.062 1 45.22 100 PRO B N 1
ATOM 2138 C CA . PRO B 1 100 ? 2.996 21.484 -11.781 1 45.22 100 PRO B CA 1
ATOM 2139 C C . PRO B 1 100 ? 2.873 22.766 -10.945 1 45.22 100 PRO B C 1
ATOM 2141 O O . PRO B 1 100 ? 3.488 23.781 -11.273 1 45.22 100 PRO B O 1
ATOM 2144 N N . ILE B 1 101 ? 1.555 23.109 -10.555 1 44.44 101 ILE B N 1
ATOM 2145 C CA . ILE B 1 101 ? 1.287 24.531 -10.312 1 44.44 101 ILE B CA 1
ATOM 2146 C C . ILE B 1 101 ? 2.363 25.109 -9.398 1 44.44 101 ILE B C 1
ATOM 2148 O O . ILE B 1 101 ? 2.896 26.188 -9.664 1 44.44 101 ILE B O 1
ATOM 2152 N N . THR B 1 102 ? 2.006 25.281 -7.996 1 41.88 102 THR B N 1
ATOM 2153 C CA . THR B 1 102 ? 2.758 26.172 -7.117 1 41.88 102 THR B CA 1
ATOM 2154 C C . THR B 1 102 ? 4.238 25.812 -7.121 1 41.88 102 THR B C 1
ATOM 2156 O O . THR B 1 102 ? 4.602 24.656 -7.379 1 41.88 102 THR B O 1
ATOM 2159 N N . GLY B 1 103 ? 5.09 26.609 -7.602 1 42.88 103 GLY B N 1
ATOM 2160 C CA . GLY B 1 103 ? 6.539 26.672 -7.523 1 42.88 103 GLY B CA 1
ATOM 2161 C C . GLY B 1 103 ? 7.133 25.547 -6.688 1 42.88 103 GLY B C 1
ATOM 2162 O O . GLY B 1 103 ? 8.359 25.438 -6.562 1 42.88 103 GLY B O 1
ATOM 2163 N N . ARG B 1 104 ? 6.562 25.312 -5.492 1 44.84 104 ARG B N 1
ATOM 2164 C CA . ARG B 1 104 ? 7.41 24.906 -4.371 1 44.84 104 ARG B CA 1
ATOM 2165 C C . ARG B 1 104 ? 7.82 23.453 -4.484 1 44.84 104 ARG B C 1
ATOM 2167 O O . ARG B 1 104 ? 8.984 23.109 -4.254 1 44.84 104 ARG B O 1
ATOM 2174 N N . GLU B 1 105 ? 6.781 22.453 -3.979 1 52.62 105 GLU B N 1
ATOM 2175 C CA . GLU B 1 105 ? 7.336 21.281 -3.289 1 52.62 105 GLU B CA 1
ATOM 2176 C C . GLU B 1 105 ? 8.023 20.328 -4.27 1 52.62 105 GLU B C 1
ATOM 2178 O O . GLU B 1 105 ? 7.438 19.953 -5.289 1 52.62 105 GLU B O 1
ATOM 2183 N N . ASP B 1 106 ? 9.445 19.984 -4.051 1 74.19 106 ASP B N 1
ATOM 2184 C CA . ASP B 1 106 ? 10.57 19.125 -4.395 1 74.19 106 ASP B CA 1
ATOM 2185 C C . ASP B 1 106 ? 10.156 17.656 -4.402 1 74.19 106 ASP B C 1
ATOM 2187 O O . ASP B 1 106 ? 8.977 17.328 -4.273 1 74.19 106 ASP B O 1
ATOM 2191 N N . PHE B 1 107 ? 10.727 16.641 -4.035 1 89.81 107 PHE B N 1
ATOM 2192 C CA . PHE B 1 107 ? 10.766 15.188 -4.102 1 89.81 107 PHE B CA 1
ATOM 2193 C C . PHE B 1 107 ? 9.641 14.57 -3.289 1 89.81 107 PHE B C 1
ATOM 2195 O O . PHE B 1 107 ? 8.961 15.266 -2.531 1 89.81 107 PHE B O 1
ATOM 2202 N N . MET B 1 108 ? 9.211 13.516 -3.6 1 94.25 108 MET B N 1
ATOM 2203 C CA . MET B 1 108 ? 8.234 12.703 -2.871 1 94.25 108 MET B CA 1
ATOM 2204 C C . MET B 1 108 ? 8.797 12.25 -1.529 1 94.25 108 MET B C 1
ATOM 2206 O O . MET B 1 108 ? 9.867 11.641 -1.475 1 94.25 108 MET B O 1
ATOM 2210 N N . TYR B 1 109 ? 8.094 12.641 -0.405 1 95.06 109 TYR B N 1
ATOM 2211 C CA . TYR B 1 109 ? 8.453 12.094 0.898 1 95.06 109 TYR B CA 1
ATOM 2212 C C . TYR B 1 109 ? 8.016 10.641 1.02 1 95.06 109 TYR B C 1
ATOM 2214 O O . TYR B 1 109 ? 6.938 10.266 0.552 1 95.06 109 TYR B O 1
ATOM 2222 N N . GLN B 1 110 ? 8.914 9.867 1.663 1 96.81 110 GLN B N 1
ATOM 2223 C CA . GLN B 1 110 ? 8.695 8.43 1.605 1 96.81 110 GLN B CA 1
ATOM 2224 C C . GLN B 1 110 ? 8.828 7.793 2.988 1 96.81 110 GLN B C 1
ATOM 2226 O O . GLN B 1 110 ? 9.711 8.172 3.766 1 96.81 110 GLN B O 1
ATOM 2231 N N . ASN B 1 111 ? 7.941 6.973 3.33 1 97 111 ASN B N 1
ATOM 2232 C CA . ASN B 1 111 ? 8.219 5.887 4.262 1 97 111 ASN B CA 1
ATOM 2233 C C . ASN B 1 111 ? 8.516 4.582 3.533 1 97 111 ASN B C 1
ATOM 2235 O O . ASN B 1 111 ? 7.906 4.289 2.504 1 97 111 ASN B O 1
ATOM 2239 N N . THR B 1 112 ? 9.453 3.801 4.023 1 97.81 112 THR B N 1
ATOM 2240 C CA . THR B 1 112 ? 9.789 2.566 3.324 1 97.81 112 THR B CA 1
ATOM 2241 C C . THR B 1 112 ? 9.852 1.393 4.297 1 97.81 112 THR B C 1
ATOM 2243 O O . THR B 1 112 ? 10.07 1.585 5.496 1 97.81 112 THR B O 1
ATOM 2246 N N . THR B 1 113 ? 9.578 0.273 3.807 1 97.38 113 THR B N 1
ATOM 2247 C CA . THR B 1 113 ? 9.734 -0.998 4.508 1 97.38 113 THR B CA 1
ATOM 2248 C C . THR B 1 113 ? 10.523 -1.989 3.656 1 97.38 113 THR B C 1
ATOM 2250 O O . THR B 1 113 ? 10.273 -2.127 2.459 1 97.38 113 THR B O 1
ATOM 2253 N N . MET B 1 114 ? 11.484 -2.646 4.266 1 97.5 114 MET B N 1
ATOM 2254 C CA . MET B 1 114 ? 12.227 -3.734 3.641 1 97.5 114 MET B CA 1
ATOM 2255 C C . MET B 1 114 ? 12.047 -5.035 4.418 1 97.5 114 MET B C 1
ATOM 2257 O O . MET B 1 114 ? 12.148 -5.051 5.645 1 97.5 114 MET B O 1
ATOM 2261 N N . PHE B 1 115 ? 11.75 -6.113 3.723 1 96.94 115 PHE B N 1
ATOM 2262 C CA . PHE B 1 115 ? 11.602 -7.383 4.422 1 96.94 115 PHE B CA 1
ATOM 2263 C C . PHE B 1 115 ? 12.062 -8.539 3.541 1 96.94 115 PHE B C 1
ATOM 2265 O O . PHE B 1 115 ? 12.055 -8.43 2.312 1 96.94 115 PHE B O 1
ATOM 2272 N N . PRO B 1 116 ? 12.5 -9.625 4.18 1 96.19 116 PRO B N 1
ATOM 2273 C CA . PRO B 1 116 ? 13.055 -10.758 3.428 1 96.19 116 PRO B CA 1
ATOM 2274 C C . PRO B 1 116 ? 11.977 -11.602 2.756 1 96.19 116 PRO B C 1
ATOM 2276 O O . PRO B 1 116 ? 10.867 -11.727 3.281 1 96.19 116 PRO B O 1
ATOM 2279 N N . LEU B 1 117 ? 12.273 -12.031 1.634 1 94.25 117 LEU B N 1
ATOM 2280 C CA . LEU B 1 117 ? 11.461 -13.016 0.933 1 94.25 117 LEU B CA 1
ATOM 2281 C C . LEU B 1 117 ? 12.164 -14.367 0.894 1 94.25 117 LEU B C 1
ATOM 2283 O O . LEU B 1 117 ? 13.258 -14.492 0.334 1 94.25 117 LEU B O 1
ATOM 2287 N N . ARG B 1 118 ? 11.453 -15.266 1.472 1 89.12 118 ARG B N 1
ATOM 2288 C CA . ARG B 1 118 ? 12.039 -16.594 1.584 1 89.12 118 ARG B CA 1
ATOM 2289 C C . ARG B 1 118 ? 11.594 -17.5 0.436 1 89.12 118 ARG B C 1
ATOM 2291 O O . ARG B 1 118 ? 10.484 -17.344 -0.081 1 89.12 118 ARG B O 1
ATOM 2298 N N . SER B 1 119 ? 12.547 -18.359 0.064 1 82.06 119 SER B N 1
ATOM 2299 C CA . SER B 1 119 ? 12.195 -19.422 -0.874 1 82.06 119 SER B CA 1
ATOM 2300 C C . SER B 1 119 ? 11.398 -20.516 -0.184 1 82.06 119 SER B C 1
ATOM 2302 O O . SER B 1 119 ? 11.07 -20.406 0.999 1 82.06 119 SER B O 1
ATOM 2304 N N . THR B 1 120 ? 10.938 -21.516 -1.011 1 78.06 120 THR B N 1
ATOM 2305 C CA . THR B 1 120 ? 10.219 -22.656 -0.472 1 78.06 120 THR B CA 1
ATOM 2306 C C . THR B 1 120 ? 11.102 -23.453 0.484 1 78.06 120 THR B C 1
ATOM 2308 O O . THR B 1 120 ? 10.602 -24.219 1.314 1 78.06 120 THR B O 1
ATOM 2311 N N . THR B 1 121 ? 12.469 -23.297 0.402 1 80.81 121 THR B N 1
ATOM 2312 C CA . THR B 1 121 ? 13.398 -23.984 1.284 1 80.81 121 THR B CA 1
ATOM 2313 C C . THR B 1 121 ? 13.742 -23.125 2.494 1 80.81 121 THR B C 1
ATOM 2315 O O . THR B 1 121 ? 14.695 -23.422 3.221 1 80.81 121 THR B O 1
ATOM 2318 N N . SER B 1 122 ? 13.125 -22.016 2.729 1 82 122 SER B N 1
ATOM 2319 C CA . SER B 1 122 ? 13.219 -21.125 3.879 1 82 122 SER B CA 1
ATOM 2320 C C . SER B 1 122 ? 14.492 -20.266 3.812 1 82 122 SER B C 1
ATOM 2322 O O . SER B 1 122 ? 14.875 -19.641 4.801 1 82 122 SER B O 1
ATOM 2324 N N . GLU B 1 123 ? 15.164 -20.406 2.746 1 89 123 GLU B N 1
ATOM 2325 C CA . GLU B 1 123 ? 16.297 -19.516 2.543 1 89 123 GLU B CA 1
ATOM 2326 C C . GLU B 1 123 ? 15.844 -18.141 2.047 1 89 123 GLU B C 1
ATOM 2328 O O . GLU B 1 123 ? 14.945 -18.047 1.211 1 89 123 GLU B O 1
ATOM 2333 N N . ILE B 1 124 ? 16.516 -17.141 2.598 1 92.5 124 ILE B N 1
ATOM 2334 C CA . ILE B 1 124 ? 16.203 -15.812 2.1 1 92.5 124 ILE B CA 1
ATOM 2335 C C . ILE B 1 124 ? 16.922 -15.578 0.771 1 92.5 124 ILE B C 1
ATOM 2337 O O . ILE B 1 124 ? 18.156 -15.523 0.724 1 92.5 124 ILE B O 1
ATOM 2341 N N . THR B 1 125 ? 16.219 -15.484 -0.274 1 92 125 THR B N 1
ATOM 2342 C CA . THR B 1 125 ? 16.797 -15.367 -1.606 1 92 125 THR B CA 1
ATOM 2343 C C . THR B 1 125 ? 16.547 -13.977 -2.182 1 92 125 THR B C 1
ATOM 2345 O O . THR B 1 125 ? 17.219 -13.555 -3.125 1 92 125 THR B O 1
ATOM 2348 N N . HIS B 1 126 ? 15.539 -13.305 -1.676 1 95.31 126 HIS B N 1
ATOM 2349 C CA . HIS B 1 126 ? 15.164 -11.992 -2.182 1 95.31 126 HIS B CA 1
ATOM 2350 C C . HIS B 1 126 ? 14.789 -11.047 -1.043 1 95.31 126 HIS B C 1
ATOM 2352 O O . HIS B 1 126 ? 14.586 -11.492 0.091 1 95.31 126 HIS B O 1
ATOM 2358 N N . ILE B 1 127 ? 14.812 -9.773 -1.334 1 97 127 ILE B N 1
ATOM 2359 C CA . ILE B 1 127 ? 14.359 -8.711 -0.443 1 97 127 ILE B CA 1
ATOM 2360 C C . ILE B 1 127 ? 13.281 -7.879 -1.139 1 97 127 ILE B C 1
ATOM 2362 O O . ILE B 1 127 ? 13.398 -7.578 -2.33 1 97 127 ILE B O 1
ATOM 2366 N N . CYS B 1 128 ? 12.289 -7.578 -0.429 1 97.69 128 CYS B N 1
ATOM 2367 C CA . CYS B 1 128 ? 11.25 -6.691 -0.946 1 97.69 128 CYS B CA 1
ATOM 2368 C C . CYS B 1 128 ? 11.383 -5.293 -0.353 1 97.69 128 CYS B C 1
ATOM 2370 O O . CYS B 1 128 ? 11.547 -5.141 0.859 1 97.69 128 CYS B O 1
ATOM 2372 N N . LEU B 1 129 ? 11.391 -4.332 -1.205 1 97.94 129 LEU B N 1
ATOM 2373 C CA . LEU B 1 129 ? 11.336 -2.922 -0.841 1 97.94 129 LEU B CA 1
ATOM 2374 C C . LEU B 1 129 ? 9.969 -2.33 -1.148 1 97.94 129 LEU B C 1
ATOM 2376 O O . LEU B 1 129 ? 9.484 -2.428 -2.279 1 97.94 129 LEU B O 1
ATOM 2380 N N . VAL B 1 130 ? 9.352 -1.783 -0.139 1 98.06 130 VAL B N 1
ATOM 2381 C CA . VAL B 1 130 ? 8.062 -1.116 -0.3 1 98.06 130 VAL B CA 1
ATOM 2382 C C . VAL B 1 130 ? 8.211 0.376 -0.014 1 98.06 130 VAL B C 1
ATOM 2384 O O . VAL B 1 130 ? 8.766 0.764 1.018 1 98.06 130 VAL B O 1
ATOM 2387 N N . ILE B 1 131 ? 7.746 1.222 -0.928 1 97.88 131 ILE B N 1
ATOM 2388 C CA . ILE B 1 131 ? 7.875 2.67 -0.815 1 97.88 131 ILE B CA 1
ATOM 2389 C C . ILE B 1 131 ? 6.488 3.305 -0.735 1 97.88 131 ILE B C 1
ATOM 2391 O O . ILE B 1 131 ? 5.68 3.17 -1.659 1 97.88 131 ILE B O 1
ATOM 2395 N N . TYR B 1 132 ? 6.195 3.943 0.364 1 96.94 132 TYR B N 1
ATOM 2396 C CA . TYR B 1 132 ? 4.934 4.645 0.571 1 96.94 132 TYR B CA 1
ATOM 2397 C C . TYR B 1 132 ? 5.09 6.137 0.313 1 96.94 132 TYR B C 1
ATOM 2399 O O . TYR B 1 132 ? 6.008 6.773 0.838 1 96.94 132 TYR B O 1
ATOM 2407 N N . ASP B 1 133 ? 4.188 6.746 -0.499 1 95 133 ASP B N 1
ATOM 2408 C CA . ASP B 1 133 ? 4.137 8.195 -0.669 1 95 133 ASP B CA 1
ATOM 2409 C C . ASP B 1 133 ? 3.461 8.867 0.525 1 95 133 ASP B C 1
ATOM 2411 O O . ASP B 1 133 ? 2.248 8.734 0.711 1 95 133 ASP B O 1
ATOM 2415 N N . VAL B 1 134 ? 4.293 9.5 1.308 1 94.56 134 VAL B N 1
ATOM 2416 C CA . VAL B 1 134 ? 3.73 10.156 2.482 1 94.56 134 VAL B CA 1
ATOM 2417 C C . VAL B 1 134 ? 3.877 11.672 2.35 1 94.56 134 VAL B C 1
ATOM 2419 O O . VAL B 1 134 ? 4.031 12.375 3.35 1 94.56 134 VAL B O 1
ATOM 2422 N N . THR B 1 135 ? 3.902 12.125 1.135 1 92.31 135 THR B N 1
ATOM 2423 C CA . THR B 1 135 ? 4.07 13.547 0.843 1 92.31 135 THR B CA 1
ATOM 2424 C C . THR B 1 135 ? 2.971 14.367 1.508 1 92.31 135 THR B C 1
ATOM 2426 O O . THR B 1 135 ? 3.244 15.414 2.102 1 92.31 135 THR B O 1
ATOM 2429 N N . ASP B 1 136 ? 1.771 13.883 1.44 1 90.44 136 ASP B N 1
ATOM 2430 C CA . ASP B 1 136 ? 0.658 14.609 2.039 1 90.44 136 ASP B CA 1
ATOM 2431 C C . ASP B 1 136 ? 0.835 14.742 3.551 1 90.44 136 ASP B C 1
ATOM 2433 O O . ASP B 1 136 ? 0.544 15.789 4.129 1 90.44 136 ASP B O 1
ATOM 2437 N N . VAL B 1 137 ? 1.274 13.688 4.129 1 90.56 137 VAL B N 1
ATOM 2438 C CA . VAL B 1 137 ? 1.52 13.688 5.566 1 90.56 137 VAL B CA 1
ATOM 2439 C C . VAL B 1 137 ? 2.594 14.719 5.902 1 90.56 137 VAL B C 1
ATOM 2441 O O . VAL B 1 137 ? 2.393 15.578 6.766 1 90.56 137 VAL B O 1
ATOM 2444 N N . ALA B 1 138 ? 3.703 14.625 5.234 1 91.69 138 ALA B N 1
ATOM 2445 C CA . ALA B 1 138 ? 4.836 15.508 5.492 1 91.69 138 ALA B CA 1
ATOM 2446 C C . ALA B 1 138 ? 4.457 16.969 5.258 1 91.69 138 ALA B C 1
ATOM 2448 O O . ALA B 1 138 ? 4.789 17.844 6.066 1 91.69 138 ALA B O 1
ATOM 2449 N N . THR B 1 139 ? 3.816 17.203 4.191 1 89.06 139 THR B N 1
ATOM 2450 C CA . THR B 1 139 ? 3.42 18.562 3.834 1 89.06 139 THR B CA 1
ATOM 2451 C C . THR B 1 139 ? 2.486 19.156 4.887 1 89.06 139 THR B C 1
ATOM 2453 O O . THR B 1 139 ? 2.684 20.281 5.344 1 89.06 139 THR B O 1
ATOM 2456 N N . ASN B 1 140 ? 1.513 18.422 5.258 1 89.06 140 ASN B N 1
ATOM 2457 C CA . ASN B 1 140 ? 0.578 18.906 6.273 1 89.06 140 ASN B CA 1
ATOM 2458 C C . ASN B 1 140 ? 1.269 19.109 7.617 1 89.06 140 ASN B C 1
ATOM 2460 O O . ASN B 1 140 ? 0.945 20.047 8.344 1 89.06 140 ASN B O 1
ATOM 2464 N N . ARG B 1 141 ? 2.123 18.281 7.918 1 89.62 141 ARG B N 1
ATOM 2465 C CA . ARG B 1 141 ? 2.877 18.438 9.156 1 89.62 141 ARG B CA 1
ATOM 2466 C C . ARG B 1 141 ? 3.73 19.703 9.133 1 89.62 141 ARG B C 1
ATOM 2468 O O . ARG B 1 141 ? 3.789 20.438 10.125 1 89.62 141 ARG B O 1
ATOM 2475 N N . HIS B 1 142 ? 4.34 19.891 8.07 1 89 142 HIS B N 1
ATOM 2476 C CA . HIS B 1 142 ? 5.145 21.094 7.91 1 89 142 HIS B CA 1
ATOM 2477 C C . HIS B 1 142 ? 4.285 22.344 8.008 1 89 142 HIS B C 1
ATOM 2479 O O . HIS B 1 142 ? 4.676 23.328 8.656 1 89 142 HIS B O 1
ATOM 2485 N N . LEU B 1 143 ? 3.168 22.297 7.375 1 87.62 143 LEU B N 1
ATOM 2486 C CA . LEU B 1 143 ? 2.244 23.422 7.422 1 87.62 143 LEU B CA 1
ATOM 2487 C C . LEU B 1 143 ? 1.752 23.656 8.844 1 87.62 143 LEU B C 1
ATOM 2489 O O . LEU B 1 143 ? 1.619 24.812 9.281 1 87.62 143 LEU B O 1
ATOM 2493 N N . LEU B 1 144 ? 1.483 22.625 9.531 1 87.5 144 LEU B N 1
ATOM 2494 C CA . LEU B 1 144 ? 1.041 22.734 10.914 1 87.5 144 LEU B CA 1
ATOM 2495 C C . LEU B 1 144 ? 2.127 23.344 11.789 1 87.5 144 LEU B C 1
ATOM 2497 O O . LEU B 1 144 ? 1.838 24.188 12.641 1 87.5 144 LEU B O 1
ATOM 2501 N N . GLN B 1 145 ? 3.277 22.938 11.633 1 89.12 145 GLN B N 1
ATOM 2502 C CA . GLN B 1 145 ? 4.395 23.484 12.398 1 89.12 145 GLN B CA 1
ATOM 2503 C C . GLN B 1 145 ? 4.555 24.984 12.148 1 89.12 145 GLN B C 1
ATOM 2505 O O . GLN B 1 145 ? 4.793 25.75 13.078 1 89.12 145 GLN B O 1
ATOM 2510 N N . THR B 1 146 ? 4.43 25.344 10.922 1 88.31 146 THR B N 1
ATOM 2511 C CA . THR B 1 146 ? 4.52 26.75 10.555 1 88.31 146 THR B CA 1
ATOM 2512 C C . THR B 1 146 ? 3.381 27.547 11.188 1 88.31 146 THR B C 1
ATOM 2514 O O . THR B 1 146 ? 3.605 28.625 11.734 1 88.31 146 THR B O 1
ATOM 2517 N N . ALA B 1 147 ? 2.248 27 11.133 1 86.19 147 ALA B N 1
ATOM 2518 C CA . ALA B 1 147 ? 1.08 27.656 11.727 1 86.19 147 ALA B CA 1
ATOM 2519 C C . ALA B 1 147 ? 1.238 27.812 13.234 1 86.19 147 ALA B C 1
ATOM 2521 O O . ALA B 1 147 ? 0.911 28.859 13.797 1 86.19 147 ALA B O 1
ATOM 2522 N N . ASN B 1 148 ? 1.745 26.812 13.805 1 87.5 148 ASN B N 1
ATOM 2523 C CA . ASN B 1 148 ? 1.958 26.844 15.25 1 87.5 148 ASN B CA 1
ATOM 2524 C C . ASN B 1 148 ? 3.037 27.859 15.633 1 87.5 148 ASN B C 1
ATOM 2526 O O . ASN B 1 148 ? 2.93 28.516 16.672 1 87.5 148 ASN B O 1
ATOM 2530 N N . ALA B 1 149 ? 4.004 27.938 14.883 1 88.25 149 ALA B N 1
ATOM 2531 C CA . ALA B 1 149 ? 5.059 28.922 15.125 1 88.25 149 ALA B CA 1
ATOM 2532 C C . ALA B 1 149 ? 4.516 30.344 15.016 1 88.25 149 ALA B C 1
ATOM 2534 O O . ALA B 1 149 ? 4.875 31.203 15.812 1 88.25 149 ALA B O 1
ATOM 2535 N N . GLU B 1 150 ? 3.689 30.516 14.078 1 85.38 150 GLU B N 1
ATOM 2536 C CA . GLU B 1 150 ? 3.061 31.828 13.906 1 85.38 150 GLU B CA 1
ATOM 2537 C C . GLU B 1 150 ? 2.137 32.156 15.078 1 85.38 150 GLU B C 1
ATOM 2539 O O . GLU B 1 150 ? 2.082 33.312 15.531 1 85.38 150 GLU B O 1
ATOM 2544 N N . LEU B 1 151 ? 1.437 31.219 15.484 1 83.94 151 LEU B N 1
ATOM 2545 C CA . LEU B 1 151 ? 0.543 31.391 16.625 1 83.94 151 LEU B CA 1
ATOM 2546 C C . LEU B 1 151 ? 1.33 31.734 17.891 1 83.94 151 LEU B C 1
ATOM 2548 O O . LEU B 1 151 ? 0.906 32.594 18.672 1 83.94 151 LEU B O 1
ATOM 2552 N N . HIS B 1 152 ? 2.352 31.047 18.062 1 83.38 152 HIS B N 1
ATOM 2553 C CA . HIS B 1 152 ? 3.201 31.297 19.219 1 83.38 152 HIS B CA 1
ATOM 2554 C C . HIS B 1 152 ? 3.787 32.719 19.172 1 83.38 152 HIS B C 1
ATOM 2556 O O . HIS B 1 152 ? 3.877 33.375 20.203 1 83.38 152 HIS B O 1
ATOM 2562 N N . LYS B 1 153 ? 4.148 33.156 18.031 1 83.5 153 LYS B N 1
ATOM 2563 C CA . LYS B 1 153 ? 4.688 34.5 17.859 1 83.5 153 LYS B CA 1
ATOM 2564 C C . LYS B 1 153 ? 3.629 35.562 18.172 1 83.5 153 LYS B C 1
ATOM 2566 O O . LYS B 1 153 ? 3.926 36.594 18.797 1 83.5 153 LYS B O 1
ATOM 2571 N N . LEU B 1 154 ? 2.479 35.344 17.688 1 77.69 154 LEU B N 1
ATOM 2572 C CA . LEU B 1 154 ? 1.392 36.281 17.891 1 77.69 154 LEU B CA 1
ATOM 2573 C C . LEU B 1 154 ? 0.966 36.312 19.344 1 77.69 154 LEU B C 1
ATOM 2575 O O . LEU B 1 154 ? 0.613 37.375 19.875 1 77.69 154 LEU B O 1
ATOM 2579 N N . SER B 1 155 ? 1.006 35.219 19.953 1 71.38 155 SER B N 1
ATOM 2580 C CA . SER B 1 155 ? 0.61 35.156 21.359 1 71.38 155 SER B CA 1
ATOM 2581 C C . SER B 1 155 ? 1.686 35.781 22.266 1 71.38 155 SER B C 1
ATOM 2583 O O . SER B 1 155 ? 1.389 36.219 23.375 1 71.38 155 SER B O 1
ATOM 2585 N N . SER B 1 156 ? 2.916 35.5 21.891 1 68.88 156 SER B N 1
ATOM 2586 C CA . SER B 1 156 ? 4.012 36.031 22.688 1 68.88 156 SER B CA 1
ATOM 2587 C C . SER B 1 156 ? 4.141 37.531 22.5 1 68.88 156 SER B C 1
ATOM 2589 O O . SER B 1 156 ? 4.727 38.219 23.344 1 68.88 156 SER B O 1
ATOM 2591 N N . THR B 1 157 ? 3.82 38.125 21.359 1 55.44 157 THR B N 1
ATOM 2592 C CA . THR B 1 157 ? 3.891 39.562 21.125 1 55.44 157 THR B CA 1
ATOM 2593 C C . THR B 1 157 ? 2.645 40.25 21.672 1 55.44 157 THR B C 1
ATOM 2595 O O . THR B 1 157 ? 2.424 41.438 21.391 1 55.44 157 THR B O 1
ATOM 2598 N N . GLY B 1 158 ? 1.663 39.656 22.234 1 47.12 158 GLY B N 1
ATOM 2599 C CA . GLY B 1 158 ? 0.635 40.438 22.875 1 47.12 158 GLY B CA 1
ATOM 2600 C C . GLY B 1 158 ? 1.199 41.5 23.797 1 47.12 158 GLY B C 1
ATOM 2601 O O . GLY B 1 158 ? 2.297 41.344 24.344 1 47.12 158 GLY B O 1
ATOM 2602 N N . PRO B 1 159 ? 0.47 42.812 23.641 1 44.72 159 PRO B N 1
ATOM 2603 C CA . PRO B 1 159 ? 0.934 43.938 24.469 1 44.72 159 PRO B CA 1
ATOM 2604 C C . PRO B 1 159 ? 1.128 43.562 25.922 1 44.72 159 PRO B C 1
ATOM 2606 O O . PRO B 1 159 ? 0.542 42.594 26.391 1 44.72 159 PRO B O 1
#

Sequence (318 aa):
MSNQIDIKELHWLLAVTQNIDVGIVVLDREYRVQVWNTFMENRSGVVPYEASNQSIFTLFPDLNRKWFSKKVDNVIALGTPAFTIWEQRPYLVRFKNYQPITGREDFMYQNTTMFPLRSTTSEITHICLVIYDVTDVATNRHLLQTANAELHKLSSTGPMSNQIDIKELHWLLAVTQNIDVGIVVLDREYRVQVWNTFMENRSGVVPYEASNQSIFTLFPDLNRKWFSKKVDNVIALGTPAFTIWEQRPYLVRFKNYQPITGREDFMYQNTTMFPLRSTTSEITHICLVIYDVTDVATNRHLLQTANAELHKLSSTGP

Secondary structure (DSSP, 8-state):
-HHHHHHHHHHHHHHHHHHSSSEEEEEETTSBEEEE-HHHHHHH---HHHHTT-BHHHH-TTS-HHHHHHHHHHHHHH---EEE-TTT-S-SS--B----SSS---B--EEEEEEEEE-TTS-EEEEEEEEEE-HHHHHHHHHHHHHHHHHHHHHHS--/-HHHHHHHHHHHHHHHHHHSSSEEEEEETTSBEEEE-HHHHHHH---HHHHTT-BHHHH-TTS-HHHHHHHHHHHHHH---EEE-TTT-S-SS-------SSS---SPPEEEEEEEEE-TTS-EEEEEEEEEE-HHHHHHHHHHHHHHHHHHHHHHS--